Protein AF-R7UMI6-F1 (afdb_monomer)

Solvent-accessible surface area (backbone atoms only — not comparable to full-atom values): 16517 Å² total; per-residue (Å²): 144,83,88,78,94,78,80,84,82,67,76,79,63,53,74,68,56,55,48,49,50,45,50,51,36,55,52,50,39,54,48,50,54,48,50,51,54,34,34,59,70,59,70,46,61,88,81,38,91,45,57,54,58,55,36,57,55,66,69,46,49,87,90,44,83,65,68,59,66,65,61,56,52,50,51,46,56,61,48,43,49,66,34,51,52,50,55,56,50,22,70,76,36,72,38,96,90,38,36,27,46,70,69,50,41,48,69,34,66,65,41,43,51,39,48,42,53,25,55,51,30,52,54,52,25,54,55,23,44,50,69,66,37,44,70,62,20,24,53,36,25,44,51,22,15,53,37,26,46,47,36,33,52,51,33,46,50,33,40,66,69,47,39,62,61,35,48,74,73,67,40,54,67,56,58,48,47,42,42,63,34,40,39,17,33,42,32,33,43,17,45,51,34,39,52,51,19,40,49,42,46,26,48,44,35,26,77,75,65,69,37,55,65,70,58,21,46,42,51,39,52,51,48,50,47,52,50,52,53,50,51,48,45,44,39,63,73,75,29,52,87,68,43,58,63,62,30,35,47,31,48,48,53,22,52,50,30,47,49,43,48,63,70,44,66,89,59,83,53,71,62,52,50,53,35,52,48,46,23,53,52,23,43,52,53,21,60,74,46,34,94,59,82,79,81,63,72,70,74,69,68,57,6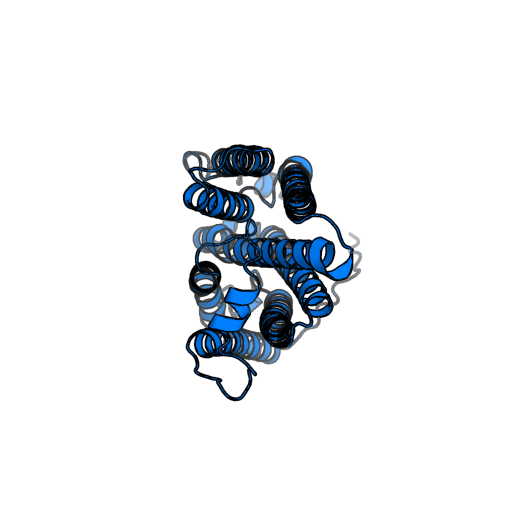0,64,65,55,66,74,77,111

Radius of gyration: 21.34 Å; Cα contacts (8 Å, |Δi|>4): 334; chains: 1; bounding box: 67×41×55 Å

Organism: Capitella teleta (NCBI:txid283909)

Sequence (310 aa):
MLVSSHVWTCVTMTTPKTYAVLLAGTSALLLADVVIICAFFNGFSDLFTNKASDALLWTAVAGTISVDALSNWLLVYLFQIPWLIYGFSGLFRRYKGQAFCISAPVISAEICLLFSISSFLNFVWMVCVDRHEIIAGTIVMFVSSFLLFTCVGLSLNSLNVFGPDLLFDGHMKDIRIVRMFVQNFIGLFATWANIVALVDFSMILHYNLGVSEPTATLTVQVALLLEMLAIFGVDVFLLKHHSRFFFAVYARIALDALSCLIKESNSFGEITGIRTTIFIIANGMFVTKGPGPWIGFVQYELPLAVYRTL

Mean predicted aligned error: 10.14 Å

Structure (mmCIF, N/CA/C/O backbone):
data_AF-R7UMI6-F1
#
_entry.id   AF-R7UMI6-F1
#
loop_
_atom_site.group_PDB
_atom_site.id
_atom_site.type_symbol
_atom_site.label_atom_id
_atom_site.label_alt_id
_atom_site.label_comp_id
_atom_site.label_asym_id
_atom_site.label_entity_id
_atom_site.label_seq_id
_atom_site.pdbx_PDB_ins_code
_atom_site.Cartn_x
_atom_site.Cartn_y
_atom_site.Cartn_z
_atom_site.occupancy
_atom_site.B_iso_or_equiv
_atom_site.auth_seq_id
_atom_site.auth_comp_id
_atom_site.auth_asym_id
_atom_site.auth_atom_id
_atom_site.pdbx_PDB_model_num
ATOM 1 N N . MET A 1 1 ? -43.092 -6.540 14.514 1.00 35.16 1 MET A N 1
ATOM 2 C CA . MET A 1 1 ? -42.920 -7.935 14.976 1.00 35.16 1 MET A CA 1
ATOM 3 C C . MET A 1 1 ? -42.535 -8.796 13.789 1.00 35.16 1 MET A C 1
ATOM 5 O O . MET A 1 1 ? -43.388 -9.028 12.949 1.00 35.16 1 MET A O 1
ATOM 9 N N . LEU A 1 2 ? -41.257 -9.175 13.723 1.00 28.08 2 LEU A N 1
ATOM 10 C CA . LEU A 1 2 ? -40.674 -10.416 13.184 1.00 28.08 2 LEU A CA 1
ATOM 11 C C . LEU A 1 2 ? -39.235 -10.113 12.763 1.00 28.08 2 LEU A C 1
ATOM 13 O O . LEU A 1 2 ? -38.942 -9.631 11.675 1.00 28.08 2 LEU A O 1
ATOM 17 N N . VAL A 1 3 ? -38.364 -10.338 13.742 1.00 37.84 3 VAL A N 1
ATOM 18 C CA . VAL A 1 3 ? -36.915 -10.435 13.619 1.00 37.84 3 VAL A CA 1
ATOM 19 C C . VAL A 1 3 ? -36.603 -11.693 12.805 1.00 37.84 3 VAL A C 1
ATOM 21 O O . VAL A 1 3 ? -37.125 -12.759 13.113 1.00 37.84 3 VAL A O 1
ATOM 24 N N . SER A 1 4 ? -35.744 -11.564 11.798 1.00 31.17 4 SER A N 1
ATOM 25 C CA . SER A 1 4 ? -35.099 -12.673 11.082 1.00 31.17 4 SER A CA 1
ATOM 26 C C . SER A 1 4 ? -33.639 -12.246 10.872 1.00 31.17 4 SER A C 1
ATOM 28 O O . SER A 1 4 ? -33.367 -11.456 9.978 1.00 31.17 4 SER A O 1
ATOM 30 N N . SER A 1 5 ? -32.689 -12.462 11.788 1.00 33.41 5 SER A N 1
ATOM 31 C CA . SER A 1 5 ? -32.157 -13.727 12.334 1.00 33.41 5 SER A CA 1
ATOM 32 C C . SER A 1 5 ? -31.384 -14.602 11.337 1.00 33.41 5 SER A C 1
ATOM 34 O O . SER A 1 5 ? -31.512 -15.813 11.376 1.00 33.41 5 SER A O 1
ATOM 36 N N . HIS A 1 6 ? -30.542 -14.005 10.491 1.00 30.09 6 HIS A N 1
ATOM 37 C CA . HIS A 1 6 ? -29.455 -14.666 9.747 1.00 30.09 6 HIS A CA 1
ATOM 38 C C . HIS A 1 6 ? -28.440 -13.553 9.406 1.00 30.09 6 HIS A C 1
ATOM 40 O O . HIS A 1 6 ? -28.839 -12.558 8.825 1.00 30.09 6 HIS A O 1
ATOM 46 N N . VAL A 1 7 ? -27.155 -13.519 9.756 1.00 36.53 7 VAL A N 1
ATOM 47 C CA . VAL A 1 7 ? -26.179 -14.503 10.217 1.00 36.53 7 VAL A CA 1
ATOM 48 C C . VAL A 1 7 ? -25.187 -13.723 11.092 1.00 36.53 7 VAL A C 1
ATOM 50 O O . VAL A 1 7 ? -24.220 -13.148 10.608 1.00 36.53 7 VAL A O 1
ATOM 53 N N . TRP A 1 8 ? -25.444 -13.668 12.397 1.00 35.41 8 TRP A N 1
ATOM 54 C CA . TRP A 1 8 ? -24.391 -13.402 13.373 1.00 35.41 8 TRP A CA 1
ATOM 55 C C . TRP A 1 8 ? -23.757 -14.747 13.708 1.00 35.41 8 TRP A C 1
ATOM 57 O O . TRP A 1 8 ? -24.017 -15.320 14.762 1.00 35.41 8 TRP A O 1
ATOM 67 N N . THR A 1 9 ? -22.888 -15.262 12.841 1.00 31.75 9 THR A N 1
ATOM 68 C CA . THR A 1 9 ? -21.808 -16.138 13.318 1.00 31.75 9 THR A CA 1
ATOM 69 C C . THR A 1 9 ? -20.759 -15.245 13.967 1.00 31.75 9 THR A C 1
ATOM 71 O O . THR A 1 9 ? -19.628 -15.123 13.509 1.00 31.75 9 THR A O 1
ATOM 74 N N . CYS A 1 10 ? -21.180 -14.569 15.038 1.00 35.53 10 CYS A N 1
ATOM 75 C CA . CYS A 1 10 ? -20.283 -14.030 16.032 1.00 35.53 10 CYS A CA 1
ATOM 76 C C . CYS A 1 10 ? -19.686 -15.262 16.699 1.00 35.53 10 CYS A C 1
ATOM 78 O O . CYS A 1 10 ? -20.309 -15.886 17.558 1.00 35.53 10 CYS A O 1
ATOM 80 N N . VAL A 1 11 ? -18.512 -15.678 16.226 1.00 35.69 11 VAL A N 1
ATOM 81 C CA . VAL A 1 11 ? -17.643 -16.531 17.019 1.00 35.69 11 VAL A CA 1
ATOM 82 C C . VAL A 1 11 ? -17.450 -15.761 18.317 1.00 35.69 11 VAL A C 1
ATOM 84 O O . VAL A 1 11 ? -16.713 -14.780 18.363 1.00 35.69 11 VAL A O 1
ATOM 87 N N . THR A 1 12 ? -18.156 -16.169 19.369 1.00 38.06 12 THR A N 1
ATOM 88 C CA . THR A 1 12 ? -17.929 -15.706 20.733 1.00 38.06 12 THR A CA 1
ATOM 89 C C . THR A 1 12 ? -16.585 -16.270 21.180 1.00 38.06 12 THR A C 1
ATOM 91 O O . THR A 1 12 ? -16.502 -17.193 21.991 1.00 38.06 12 THR A O 1
ATOM 94 N N . MET A 1 13 ? -15.504 -15.767 20.586 1.00 41.41 13 MET A N 1
ATOM 95 C CA . MET A 1 13 ? -14.178 -15.889 21.151 1.00 41.41 13 MET A CA 1
ATOM 96 C C . MET A 1 13 ? -14.252 -15.184 22.498 1.00 41.41 13 MET A C 1
ATOM 98 O O . MET A 1 13 ? -14.567 -13.999 22.590 1.00 41.41 13 MET A O 1
ATOM 102 N N . THR A 1 14 ? -14.039 -15.951 23.561 1.00 50.97 14 THR A N 1
ATOM 103 C CA . THR A 1 14 ? -13.970 -15.416 24.913 1.00 50.97 14 THR A CA 1
ATOM 104 C C . THR A 1 14 ? -12.948 -14.278 24.940 1.00 50.97 14 THR A C 1
ATOM 106 O O . THR A 1 14 ? -11.878 -14.394 24.343 1.00 50.97 14 THR A O 1
ATOM 109 N N . THR A 1 15 ? -13.270 -13.185 25.637 1.00 63.59 15 THR A N 1
ATOM 110 C CA . THR A 1 15 ? -12.414 -12.003 25.869 1.00 63.59 15 THR A CA 1
ATOM 111 C C . THR A 1 15 ? -10.904 -12.300 25.959 1.00 63.59 15 THR A C 1
ATOM 113 O O . THR A 1 15 ? -10.145 -11.600 25.289 1.00 63.59 15 THR A O 1
ATOM 116 N N . PRO A 1 16 ? -10.422 -13.333 26.686 1.00 63.62 16 PRO A N 1
ATOM 117 C CA . PRO A 1 16 ? -8.995 -13.668 26.730 1.00 63.62 16 PRO A CA 1
ATOM 118 C C . PRO A 1 16 ? -8.392 -14.175 25.408 1.00 63.62 16 PRO A C 1
ATOM 120 O O . PRO A 1 16 ? -7.227 -13.890 25.145 1.00 63.62 16 PRO A O 1
ATOM 123 N N . LYS A 1 17 ? -9.139 -14.893 24.556 1.00 67.50 17 LYS A N 1
ATOM 124 C CA . LYS A 1 17 ? -8.629 -15.404 23.268 1.00 67.50 17 LYS A CA 1
ATOM 125 C C . LYS A 1 17 ? -8.383 -14.270 22.279 1.00 67.50 17 LYS A C 1
ATOM 127 O O . LYS A 1 17 ? -7.313 -14.208 21.687 1.00 67.50 17 LYS A O 1
ATOM 132 N N . THR A 1 18 ? -9.330 -13.343 22.156 1.00 66.00 18 THR A N 1
ATOM 133 C CA . THR A 1 18 ? -9.179 -12.154 21.303 1.00 66.00 18 THR A CA 1
ATOM 134 C C . THR A 1 18 ? -8.032 -11.271 21.791 1.00 66.00 18 THR A C 1
ATOM 136 O O . THR A 1 18 ? -7.234 -10.801 20.986 1.00 66.00 18 THR A O 1
ATOM 139 N N . TYR A 1 19 ? -7.883 -11.119 23.112 1.00 67.12 19 TYR A N 1
ATOM 140 C CA . TYR A 1 19 ? -6.733 -10.436 23.709 1.00 67.12 19 TYR A CA 1
ATOM 141 C C . TYR A 1 19 ? -5.405 -11.102 23.365 1.00 67.12 19 TYR A C 1
ATOM 143 O O . TYR A 1 19 ? -4.471 -10.416 22.967 1.00 67.12 19 TYR A O 1
ATOM 151 N N . ALA A 1 20 ? -5.319 -12.425 23.513 1.00 68.25 20 ALA A N 1
ATOM 152 C CA . ALA A 1 20 ? -4.104 -13.172 23.220 1.00 68.25 20 ALA A CA 1
ATOM 153 C C . ALA A 1 20 ? -3.730 -13.073 21.736 1.00 68.25 20 ALA A C 1
ATOM 155 O O . ALA A 1 20 ? -2.563 -12.878 21.425 1.00 68.25 20 ALA A O 1
ATOM 156 N N . VAL A 1 21 ? -4.712 -13.136 20.832 1.00 70.81 21 VAL A N 1
ATOM 157 C CA . VAL A 1 21 ? -4.493 -12.987 19.385 1.00 70.81 21 VAL A CA 1
ATOM 158 C C . VAL A 1 21 ? -4.044 -11.571 19.030 1.00 70.81 21 VAL A C 1
ATOM 160 O O . VAL A 1 21 ? -3.087 -11.418 18.281 1.00 70.81 21 VAL A O 1
ATOM 163 N N . LEU A 1 22 ? -4.678 -10.533 19.581 1.00 70.06 22 LEU A N 1
ATOM 164 C CA . LEU A 1 22 ? -4.290 -9.144 19.316 1.00 70.06 22 LEU A CA 1
ATOM 165 C C . LEU A 1 22 ? -2.921 -8.808 19.912 1.00 70.06 22 LEU A C 1
ATOM 167 O O . LEU A 1 22 ? -2.122 -8.135 19.266 1.00 70.06 22 LEU A O 1
ATOM 171 N N . LEU A 1 23 ? -2.621 -9.294 21.118 1.00 71.38 23 LEU A N 1
ATOM 172 C CA . LEU A 1 23 ? -1.315 -9.116 21.746 1.00 71.38 23 LEU A CA 1
ATOM 173 C C . LEU A 1 23 ? -0.230 -9.865 20.966 1.00 71.38 23 LEU A C 1
ATOM 175 O O . LEU A 1 23 ? 0.766 -9.262 20.587 1.00 71.38 23 LEU A O 1
ATOM 179 N N . ALA A 1 24 ? -0.442 -11.148 20.664 1.00 70.75 24 ALA A N 1
ATOM 180 C CA . ALA A 1 24 ? 0.509 -11.938 19.888 1.00 70.75 24 ALA A CA 1
ATOM 181 C C . ALA A 1 24 ? 0.699 -11.364 18.479 1.00 70.75 24 ALA A C 1
ATOM 183 O O . ALA A 1 24 ? 1.829 -11.256 18.023 1.00 70.75 24 ALA A O 1
ATOM 184 N N . GLY A 1 25 ? -0.383 -10.935 17.823 1.00 70.12 25 GLY A N 1
ATOM 185 C CA . GLY A 1 25 ? -0.344 -10.294 16.512 1.00 70.12 25 GLY A CA 1
ATOM 186 C C . GLY A 1 25 ? 0.432 -8.981 16.547 1.00 70.12 25 GLY A C 1
ATOM 187 O O . GLY A 1 25 ? 1.401 -8.831 15.818 1.00 70.12 25 GLY A O 1
ATOM 188 N N . THR A 1 26 ? 0.089 -8.050 17.440 1.00 66.75 26 THR A N 1
ATOM 189 C CA . THR A 1 26 ? 0.812 -6.765 17.562 1.00 66.75 26 THR A CA 1
ATOM 190 C C . THR A 1 26 ? 2.281 -6.941 17.960 1.00 66.75 26 THR A C 1
ATOM 192 O O . THR A 1 26 ? 3.138 -6.245 17.421 1.00 66.75 26 THR A O 1
ATOM 195 N N . SER A 1 27 ? 2.608 -7.892 18.841 1.00 67.69 27 SER A N 1
ATOM 196 C CA . SER A 1 27 ? 3.999 -8.212 19.188 1.00 67.69 27 SER A CA 1
ATOM 197 C C . SER A 1 27 ? 4.760 -8.873 18.035 1.00 67.69 27 SER A C 1
ATOM 199 O O . SER A 1 27 ? 5.907 -8.513 17.792 1.00 67.69 27 SER A O 1
ATOM 201 N N . ALA A 1 28 ? 4.135 -9.791 17.293 1.00 68.44 28 ALA A N 1
ATOM 202 C CA . ALA A 1 28 ? 4.734 -10.407 16.110 1.00 68.44 28 ALA A CA 1
ATOM 203 C C . ALA A 1 28 ? 4.966 -9.384 14.991 1.00 68.44 28 ALA A C 1
ATOM 205 O O . ALA A 1 28 ? 5.961 -9.480 14.284 1.00 68.44 28 ALA A O 1
ATOM 206 N N . LEU A 1 29 ? 4.092 -8.383 14.867 1.00 68.69 29 LEU A N 1
ATOM 207 C CA . LEU A 1 29 ? 4.246 -7.277 13.924 1.00 68.69 29 LEU A CA 1
ATOM 208 C C . LEU A 1 29 ? 5.438 -6.393 14.251 1.00 68.69 29 LEU A C 1
ATOM 210 O O . LEU A 1 29 ? 6.282 -6.174 13.389 1.00 68.69 29 LEU A O 1
ATOM 214 N N . LEU A 1 30 ? 5.551 -5.961 15.507 1.00 69.12 30 LEU A N 1
ATOM 215 C CA . LEU A 1 30 ? 6.717 -5.205 15.956 1.00 69.12 30 LEU A CA 1
ATOM 216 C C . LEU A 1 30 ? 8.003 -6.013 15.766 1.00 69.12 30 LEU A C 1
ATOM 218 O O . LEU A 1 30 ? 9.014 -5.459 15.354 1.00 69.12 30 LEU A O 1
ATOM 222 N N . LEU A 1 31 ? 7.966 -7.322 16.025 1.00 69.50 31 LEU A N 1
ATOM 223 C CA . LEU A 1 31 ? 9.122 -8.187 15.828 1.00 69.50 31 LEU A CA 1
ATOM 224 C C . LEU A 1 31 ? 9.466 -8.364 14.344 1.00 69.50 31 LEU A C 1
ATOM 226 O O . LEU A 1 31 ? 10.641 -8.332 14.006 1.00 69.50 31 LEU A O 1
ATO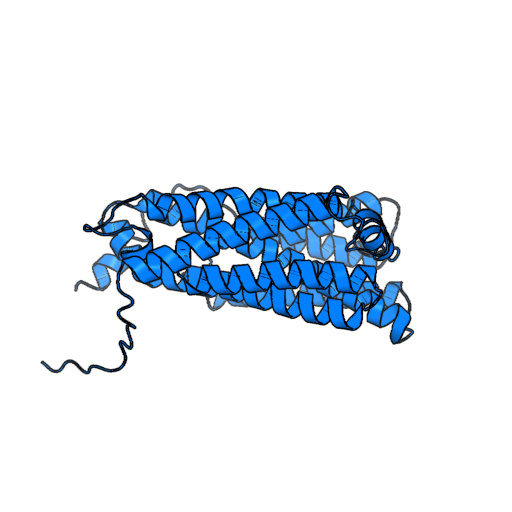M 230 N N . ALA A 1 32 ? 8.475 -8.508 13.461 1.00 68.19 32 ALA A N 1
ATOM 231 C CA . ALA A 1 32 ? 8.691 -8.590 12.018 1.00 68.19 32 ALA A CA 1
ATOM 232 C C . ALA A 1 32 ? 9.304 -7.292 11.479 1.00 68.19 32 ALA A C 1
ATOM 234 O O . ALA A 1 32 ? 10.315 -7.344 10.783 1.00 68.19 32 ALA A O 1
ATOM 235 N N . ASP A 1 33 ? 8.764 -6.137 11.869 1.00 70.94 33 ASP A N 1
ATOM 236 C CA . ASP A 1 33 ? 9.299 -4.835 11.468 1.00 70.94 33 ASP A CA 1
ATOM 237 C C . ASP A 1 33 ? 10.721 -4.628 12.019 1.00 70.94 33 ASP A C 1
ATOM 239 O O . ASP A 1 33 ? 11.601 -4.177 11.291 1.00 70.94 33 ASP A O 1
ATOM 243 N N . VAL A 1 34 ? 10.995 -5.030 13.268 1.00 71.38 34 VAL A N 1
ATOM 244 C CA . VAL A 1 34 ? 12.348 -4.994 13.851 1.00 71.38 34 VAL A CA 1
ATOM 245 C C . VAL A 1 34 ? 13.298 -5.936 13.120 1.00 71.38 34 VAL A C 1
ATOM 247 O O . VAL A 1 34 ? 14.412 -5.532 12.814 1.00 71.38 34 VAL A O 1
ATOM 250 N N . VAL A 1 35 ? 12.884 -7.166 12.807 1.00 68.31 35 VAL A N 1
ATOM 251 C CA . VAL A 1 35 ? 13.711 -8.129 12.066 1.00 68.31 35 VAL A CA 1
ATOM 252 C C . VAL A 1 35 ? 14.047 -7.587 10.685 1.00 68.31 35 VAL A C 1
ATOM 254 O O . VAL A 1 35 ? 15.199 -7.666 10.270 1.00 68.31 35 VAL A O 1
ATOM 257 N N . ILE A 1 36 ? 13.074 -6.985 10.003 1.00 68.44 36 ILE A N 1
ATOM 258 C CA . ILE A 1 36 ? 13.281 -6.368 8.698 1.00 68.44 36 ILE A CA 1
ATOM 259 C C . ILE A 1 36 ? 14.245 -5.179 8.814 1.00 68.44 36 ILE A C 1
ATOM 261 O O . ILE A 1 36 ? 15.233 -5.130 8.087 1.00 68.44 36 ILE A O 1
ATOM 265 N N . ILE A 1 37 ? 14.039 -4.265 9.768 1.00 70.25 37 ILE A N 1
ATOM 266 C CA . ILE A 1 37 ? 14.960 -3.144 10.024 1.00 70.25 37 ILE A CA 1
ATOM 267 C C . ILE A 1 37 ? 16.369 -3.664 10.340 1.00 70.25 37 ILE A C 1
ATOM 269 O O . ILE A 1 37 ? 17.353 -3.183 9.786 1.00 70.25 37 ILE A O 1
ATOM 273 N N . CYS A 1 38 ? 16.494 -4.679 11.191 1.00 67.88 38 CYS A N 1
ATOM 274 C CA . CYS A 1 38 ? 17.773 -5.302 11.502 1.00 67.88 38 CYS A CA 1
ATOM 275 C C . CYS A 1 38 ? 18.407 -5.948 10.264 1.00 67.88 38 CYS A C 1
ATOM 277 O O . CYS A 1 38 ? 19.612 -5.802 10.078 1.00 67.88 38 CYS A O 1
ATOM 279 N N . ALA A 1 39 ? 17.632 -6.599 9.391 1.00 64.62 39 ALA A N 1
ATOM 280 C CA . ALA A 1 39 ? 18.122 -7.142 8.125 1.00 64.62 39 ALA A CA 1
ATOM 281 C C . ALA A 1 39 ? 18.703 -6.036 7.229 1.00 64.62 39 ALA A C 1
ATOM 283 O O . ALA A 1 39 ? 19.807 -6.197 6.710 1.00 64.62 39 ALA A O 1
ATOM 284 N N . PHE A 1 40 ? 18.038 -4.879 7.144 1.00 64.81 40 PHE A N 1
ATOM 285 C CA . PHE A 1 40 ? 18.553 -3.703 6.432 1.00 64.81 40 PHE A CA 1
ATOM 286 C C . PHE A 1 40 ? 19.896 -3.195 6.977 1.00 64.81 40 PHE A C 1
ATOM 288 O O . PHE A 1 40 ? 20.727 -2.720 6.205 1.00 64.81 40 PHE A O 1
ATOM 295 N N . PHE A 1 41 ? 20.133 -3.306 8.288 1.00 66.44 41 PHE A N 1
ATOM 296 C CA . PHE A 1 41 ? 21.364 -2.855 8.951 1.00 66.44 41 PHE A CA 1
ATOM 297 C C . PHE A 1 41 ? 22.387 -3.980 9.201 1.00 66.44 41 PHE A C 1
ATOM 299 O O . PHE A 1 41 ? 23.206 -3.876 10.113 1.00 66.44 41 PHE A O 1
ATOM 306 N N . ASN A 1 42 ? 22.385 -5.040 8.382 1.00 63.97 42 ASN A N 1
ATOM 307 C CA . ASN A 1 42 ? 23.309 -6.186 8.469 1.00 63.97 42 ASN A CA 1
ATOM 308 C C . ASN A 1 42 ? 23.211 -7.020 9.763 1.00 63.97 42 ASN A C 1
ATOM 310 O O . ASN A 1 42 ? 24.130 -7.766 10.088 1.00 63.97 42 ASN A O 1
ATOM 314 N N . GLY A 1 43 ? 22.099 -6.946 10.494 1.00 56.78 43 GLY A N 1
ATOM 315 C CA . GLY A 1 43 ? 21.860 -7.754 11.695 1.00 56.78 43 GLY A CA 1
ATOM 316 C C . GLY A 1 43 ? 21.659 -9.252 11.424 1.00 56.78 43 GLY A C 1
ATOM 317 O O . GLY A 1 43 ? 21.739 -10.042 12.358 1.00 56.78 43 GLY A O 1
ATOM 318 N N . PHE A 1 44 ? 21.427 -9.648 10.164 1.00 59.66 44 PHE A N 1
ATOM 319 C CA . PHE A 1 44 ? 21.189 -11.036 9.735 1.00 59.66 44 PHE A CA 1
ATOM 320 C C . PHE A 1 44 ? 22.041 -11.426 8.515 1.00 59.66 44 PHE A C 1
ATOM 322 O O . PHE A 1 44 ? 21.519 -11.942 7.529 1.00 59.66 44 PHE A O 1
ATOM 329 N N . SER A 1 45 ? 23.351 -11.172 8.564 1.00 59.78 45 SER A N 1
ATOM 330 C CA . SER A 1 45 ? 24.280 -11.469 7.458 1.00 59.78 45 SER A CA 1
ATOM 331 C C . SER A 1 45 ? 24.272 -12.926 6.992 1.00 59.78 45 SER A C 1
ATOM 333 O O . SER A 1 45 ? 24.580 -13.180 5.839 1.00 59.78 45 SER A O 1
ATOM 335 N N . ASP A 1 46 ? 23.911 -13.870 7.862 1.00 65.75 46 ASP A N 1
ATOM 336 C CA . ASP A 1 46 ? 23.935 -15.306 7.546 1.00 65.75 46 ASP A CA 1
ATOM 337 C C . ASP A 1 46 ? 22.678 -15.778 6.793 1.00 65.75 46 ASP A C 1
ATOM 339 O O . ASP A 1 46 ? 22.641 -16.887 6.261 1.00 65.75 46 ASP A O 1
ATOM 343 N N . LEU A 1 47 ? 21.622 -14.958 6.777 1.00 64.88 47 LEU A N 1
ATOM 344 C CA . LEU A 1 47 ? 20.333 -15.289 6.165 1.00 64.88 47 LEU A CA 1
ATOM 345 C C . LEU A 1 47 ? 20.256 -14.860 4.694 1.00 64.88 47 LEU A C 1
ATOM 347 O O . LEU A 1 47 ? 19.496 -15.445 3.919 1.00 64.88 47 LEU A O 1
ATOM 351 N N . PHE A 1 48 ? 21.042 -13.847 4.332 1.00 64.50 48 PHE A N 1
ATOM 352 C CA . PHE A 1 48 ? 21.144 -13.296 2.989 1.00 64.50 48 PHE A CA 1
ATOM 353 C C . PHE A 1 48 ? 22.491 -13.682 2.384 1.00 64.50 48 PHE A C 1
ATOM 355 O O . PHE A 1 48 ? 23.513 -13.706 3.065 1.00 64.50 48 PHE A O 1
ATOM 362 N N . THR A 1 49 ? 22.490 -14.024 1.100 1.00 63.03 49 THR A N 1
ATOM 363 C CA . THR A 1 49 ? 23.716 -14.365 0.369 1.00 63.03 49 THR A CA 1
ATOM 364 C C . THR A 1 49 ? 24.548 -13.126 0.059 1.00 63.03 49 THR A C 1
ATOM 366 O O . THR A 1 49 ? 25.778 -13.192 0.065 1.00 63.03 49 THR A O 1
ATOM 369 N N . ASN A 1 50 ? 23.884 -11.985 -0.132 1.00 63.00 50 ASN A N 1
ATOM 370 C CA . ASN A 1 50 ? 24.488 -10.666 -0.237 1.00 63.00 50 ASN A CA 1
ATOM 371 C C . ASN A 1 50 ? 24.094 -9.817 0.980 1.00 63.00 50 ASN A C 1
ATOM 373 O O . ASN A 1 50 ? 23.179 -10.156 1.729 1.00 63.00 50 ASN A O 1
ATOM 377 N N . LYS A 1 51 ? 24.744 -8.666 1.202 1.00 62.28 51 LYS A N 1
ATOM 378 C CA . LYS A 1 51 ? 24.174 -7.700 2.156 1.00 62.28 51 LYS A CA 1
ATOM 379 C C . LYS A 1 51 ? 22.782 -7.323 1.652 1.00 62.28 51 LYS A C 1
ATOM 381 O O . LYS A 1 51 ? 22.640 -6.978 0.482 1.00 62.28 51 LYS A O 1
ATOM 386 N N . ALA A 1 52 ? 21.770 -7.339 2.518 1.00 58.25 52 ALA A N 1
ATOM 387 C CA . ALA A 1 52 ? 20.400 -6.997 2.123 1.00 58.25 52 ALA A CA 1
ATOM 388 C C . ALA A 1 52 ? 20.313 -5.592 1.486 1.00 58.25 52 ALA A C 1
ATOM 390 O O . ALA A 1 52 ? 19.528 -5.368 0.566 1.00 58.25 52 ALA A O 1
ATOM 391 N N . SER A 1 53 ? 21.176 -4.663 1.919 1.00 57.97 53 SER A N 1
ATOM 392 C CA . SER A 1 53 ? 21.352 -3.354 1.279 1.00 57.97 53 SER A CA 1
ATOM 393 C C . SER A 1 53 ? 21.799 -3.451 -0.181 1.00 57.97 53 SER A C 1
ATOM 395 O O . SER A 1 53 ? 21.332 -2.682 -1.013 1.00 57.97 53 SER A O 1
ATOM 397 N N . ASP A 1 54 ? 22.680 -4.395 -0.494 1.00 60.94 54 ASP A N 1
ATOM 398 C CA . ASP A 1 54 ? 23.312 -4.555 -1.803 1.00 60.94 54 ASP A CA 1
ATOM 399 C C . ASP A 1 54 ? 22.379 -5.298 -2.773 1.00 60.94 54 ASP A C 1
ATOM 401 O O . ASP A 1 54 ? 22.291 -4.930 -3.943 1.00 60.94 54 ASP A O 1
ATOM 405 N N . ALA A 1 55 ? 21.597 -6.265 -2.275 1.00 57.72 55 ALA A N 1
ATOM 406 C CA . ALA A 1 55 ? 20.539 -6.931 -3.041 1.00 57.72 55 ALA A CA 1
ATOM 407 C C . ALA A 1 55 ? 19.474 -5.936 -3.545 1.00 57.72 55 ALA A C 1
ATOM 409 O O . ALA A 1 55 ? 19.056 -5.990 -4.700 1.00 57.72 55 ALA A O 1
ATOM 410 N N . LEU A 1 56 ? 19.097 -4.964 -2.708 1.00 54.75 56 LEU A N 1
ATOM 411 C CA . LEU A 1 56 ? 18.153 -3.897 -3.066 1.00 54.75 56 LEU A CA 1
ATOM 412 C C . LEU A 1 56 ? 18.738 -2.843 -4.014 1.00 54.75 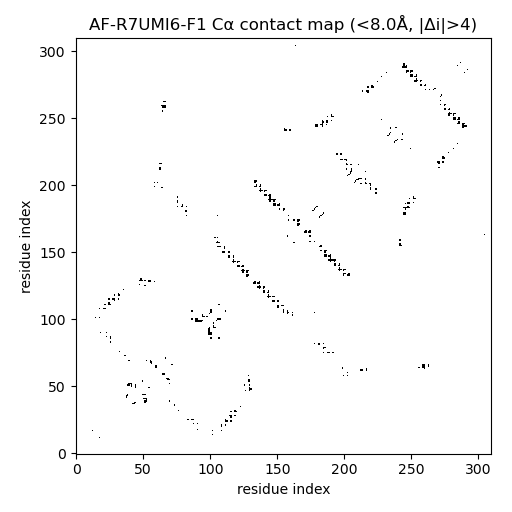56 LEU A C 1
ATOM 414 O O . LEU A 1 56 ? 17.995 -2.157 -4.719 1.00 54.75 56 LEU A O 1
ATOM 418 N N . LEU A 1 57 ? 20.062 -2.690 -4.029 1.00 53.16 57 LEU A N 1
ATOM 419 C CA . LEU A 1 57 ? 20.751 -1.828 -4.988 1.00 53.16 57 LEU A CA 1
ATOM 420 C C . LEU A 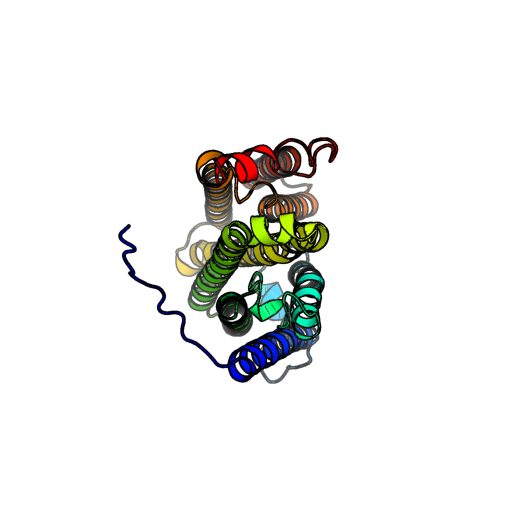1 57 ? 20.813 -2.474 -6.378 1.00 53.16 57 LEU A C 1
ATOM 422 O O . LEU A 1 57 ? 20.833 -1.753 -7.371 1.00 53.16 57 LEU A O 1
ATOM 426 N N . TRP A 1 58 ? 20.794 -3.808 -6.469 1.00 47.31 58 TRP A N 1
ATOM 427 C CA . TRP A 1 58 ? 20.818 -4.530 -7.746 1.00 47.31 58 TRP A CA 1
ATOM 428 C C . TRP A 1 58 ? 19.495 -4.427 -8.521 1.00 47.31 58 TRP A C 1
ATOM 430 O O . TRP A 1 58 ? 19.498 -4.335 -9.746 1.00 47.31 58 TRP A O 1
ATOM 440 N N . THR A 1 59 ? 18.368 -4.323 -7.815 1.00 48.47 59 THR A N 1
ATOM 441 C CA . THR A 1 59 ? 17.050 -3.986 -8.383 1.00 48.47 59 THR A CA 1
ATOM 442 C C . THR A 1 59 ? 16.943 -2.530 -8.863 1.00 48.47 59 THR A C 1
ATOM 444 O O . THR A 1 59 ? 15.896 -2.095 -9.328 1.00 48.47 59 THR A O 1
ATOM 447 N N . ALA A 1 60 ? 18.006 -1.730 -8.803 1.00 48.66 60 ALA A N 1
ATOM 448 C CA . ALA A 1 60 ? 18.028 -0.441 -9.483 1.00 48.66 60 ALA A CA 1
ATOM 449 C C . ALA A 1 60 ? 18.350 -0.647 -10.974 1.00 48.66 60 ALA A C 1
ATOM 451 O O . ALA A 1 60 ? 19.447 -0.330 -11.432 1.00 48.66 60 ALA A O 1
ATOM 452 N N . VAL A 1 61 ? 17.393 -1.164 -11.756 1.00 45.12 61 VAL A N 1
ATOM 453 C CA . VAL A 1 61 ? 17.431 -0.952 -13.212 1.00 45.12 61 VAL A CA 1
ATOM 454 C C . VAL A 1 61 ? 17.472 0.559 -13.441 1.00 45.12 61 VAL A C 1
ATOM 456 O O . VAL A 1 61 ? 16.736 1.315 -12.792 1.00 45.12 61 VAL A O 1
ATOM 459 N N . ALA A 1 62 ? 18.393 1.013 -14.296 1.00 39.12 62 ALA A N 1
ATOM 460 C CA . ALA A 1 62 ? 18.484 2.417 -14.668 1.00 39.12 62 ALA A CA 1
ATOM 461 C C . ALA A 1 62 ? 17.088 2.892 -15.115 1.00 39.12 62 ALA A C 1
ATOM 463 O O . ALA A 1 62 ? 16.357 2.183 -15.792 1.00 39.12 62 ALA A O 1
ATOM 464 N N . GLY A 1 63 ? 16.628 4.034 -14.609 1.00 45.03 63 GLY A N 1
ATOM 465 C CA . GLY A 1 63 ? 15.284 4.509 -14.938 1.00 45.03 63 GLY A CA 1
ATOM 466 C C . GLY A 1 63 ? 14.117 3.893 -14.154 1.00 45.03 63 GLY A C 1
ATOM 467 O O . GLY A 1 63 ? 12.993 4.325 -14.381 1.00 45.03 63 GLY A O 1
ATOM 468 N N . THR A 1 64 ? 14.308 3.007 -13.172 1.00 47.66 64 THR A N 1
ATOM 469 C CA . THR A 1 64 ? 13.248 2.630 -12.206 1.00 47.66 64 THR A CA 1
ATOM 470 C C . THR A 1 64 ? 13.687 2.905 -10.773 1.00 47.66 64 THR A C 1
ATOM 472 O O . THR A 1 64 ? 14.716 2.418 -10.327 1.00 47.66 64 THR A O 1
ATOM 475 N N . ILE A 1 65 ? 12.918 3.778 -10.112 1.00 46.62 65 ILE A N 1
ATOM 476 C CA . ILE A 1 65 ? 12.977 4.226 -8.710 1.00 46.62 65 ILE A CA 1
ATOM 477 C C . ILE A 1 65 ? 14.356 4.133 -8.073 1.00 46.62 65 ILE A C 1
ATOM 479 O O . ILE A 1 65 ? 14.763 3.128 -7.500 1.00 46.62 65 ILE A O 1
ATOM 483 N N . SER A 1 66 ? 15.060 5.254 -8.100 1.00 47.72 66 SER A N 1
ATOM 484 C CA . SER A 1 66 ? 16.304 5.376 -7.366 1.00 47.72 66 SER A CA 1
ATOM 485 C C . SER A 1 66 ? 16.341 6.675 -6.584 1.00 47.72 66 SER A C 1
ATOM 487 O O . SER A 1 66 ? 16.782 7.713 -7.049 1.00 47.72 66 SER A O 1
ATOM 489 N N . VAL A 1 67 ? 15.894 6.573 -5.342 1.00 45.34 67 VAL A N 1
ATOM 490 C CA . VAL A 1 67 ? 16.490 7.263 -4.198 1.00 45.34 67 VAL A CA 1
ATOM 491 C C . VAL A 1 67 ? 16.507 6.188 -3.122 1.00 45.34 67 VAL A C 1
ATOM 493 O O . VAL A 1 67 ? 15.430 5.690 -2.804 1.00 45.34 67 VAL A O 1
ATOM 496 N N . ASP A 1 68 ? 17.702 5.755 -2.704 1.00 53.72 68 ASP A N 1
ATOM 497 C CA . ASP A 1 68 ? 18.007 4.658 -1.770 1.00 53.72 68 ASP A CA 1
ATOM 498 C C . ASP A 1 68 ? 16.772 3.856 -1.347 1.00 53.72 68 ASP A C 1
ATOM 500 O O . ASP A 1 68 ? 16.024 4.307 -0.480 1.00 53.72 68 ASP A O 1
ATOM 504 N N . ALA A 1 69 ? 16.527 2.683 -1.946 1.00 56.62 69 ALA A N 1
ATOM 505 C CA . ALA A 1 69 ? 15.398 1.816 -1.577 1.00 56.62 69 ALA A CA 1
ATOM 506 C C . ALA A 1 69 ? 15.241 1.688 -0.043 1.00 56.62 69 ALA A C 1
ATOM 508 O O . ALA A 1 69 ? 14.125 1.701 0.475 1.00 56.62 69 ALA A O 1
ATOM 509 N N . LEU A 1 70 ? 16.366 1.710 0.682 1.00 61.47 70 LEU A N 1
ATOM 510 C CA . LEU A 1 70 ? 16.460 1.825 2.137 1.00 61.47 70 LEU A CA 1
ATOM 511 C C . LEU A 1 70 ? 15.675 3.009 2.741 1.00 61.47 70 LEU A C 1
ATOM 513 O O . LEU A 1 70 ? 14.928 2.820 3.695 1.00 61.47 70 LEU A O 1
ATOM 517 N N . SER A 1 71 ? 15.819 4.222 2.205 1.00 68.94 71 SER A N 1
ATOM 518 C CA . SER A 1 71 ? 15.154 5.441 2.691 1.00 68.94 71 SER A CA 1
ATOM 519 C C . SER A 1 71 ? 13.632 5.358 2.553 1.00 68.94 71 SER A C 1
ATOM 521 O O . SER A 1 71 ? 12.894 5.689 3.483 1.00 68.94 71 SER A O 1
ATOM 523 N N . ASN A 1 72 ? 13.143 4.842 1.423 1.00 76.31 72 ASN A N 1
ATOM 524 C CA . ASN A 1 72 ? 11.709 4.689 1.185 1.00 76.31 72 ASN A CA 1
ATOM 525 C C . ASN A 1 72 ? 11.080 3.607 2.073 1.00 76.31 72 ASN A C 1
ATOM 527 O O . ASN A 1 72 ? 10.010 3.826 2.643 1.00 76.31 72 ASN A O 1
ATOM 531 N N . TRP A 1 73 ? 11.758 2.473 2.246 1.00 77.44 73 TRP A N 1
ATOM 532 C CA . TRP A 1 73 ? 11.328 1.433 3.178 1.00 77.44 73 TRP A CA 1
ATOM 533 C C . TRP A 1 73 ? 11.335 1.924 4.629 1.00 77.44 73 TRP A C 1
ATOM 535 O O . TRP A 1 73 ? 10.340 1.758 5.334 1.00 77.44 73 TRP A O 1
ATOM 545 N N . LEU A 1 74 ? 12.393 2.620 5.056 1.00 76.69 74 LEU A N 1
ATOM 546 C CA . LEU A 1 74 ? 12.476 3.208 6.394 1.00 76.69 74 LEU A CA 1
ATOM 547 C C . LEU A 1 74 ? 11.338 4.200 6.653 1.00 76.69 74 LEU A C 1
ATOM 549 O O . LEU A 1 74 ? 10.739 4.182 7.728 1.00 76.69 74 LEU A O 1
ATOM 553 N N . LEU A 1 75 ? 11.007 5.032 5.662 1.00 81.25 75 LEU A N 1
ATOM 554 C CA . LEU A 1 75 ? 9.883 5.958 5.741 1.00 81.25 75 LEU A CA 1
ATOM 555 C C . LEU A 1 75 ? 8.561 5.211 5.972 1.00 81.25 75 LEU A C 1
ATOM 557 O O . LEU A 1 75 ? 7.782 5.589 6.846 1.00 81.25 75 LEU A O 1
ATOM 561 N N . VAL A 1 76 ? 8.316 4.133 5.223 1.00 84.94 76 VAL A N 1
ATOM 562 C CA . VAL A 1 76 ? 7.101 3.315 5.351 1.00 84.94 76 VAL A CA 1
ATOM 563 C C . VAL A 1 76 ? 7.002 2.690 6.742 1.00 84.94 76 VAL A C 1
ATOM 565 O O . VAL A 1 76 ? 5.938 2.792 7.358 1.00 84.94 76 VAL A O 1
ATOM 568 N N . TYR A 1 77 ? 8.090 2.108 7.260 1.00 82.50 77 TYR A N 1
ATOM 569 C CA . TYR A 1 77 ? 8.119 1.519 8.605 1.00 82.50 77 TYR A CA 1
ATOM 570 C C . TYR A 1 77 ? 7.934 2.567 9.702 1.00 82.50 77 TYR A C 1
ATOM 572 O O . TYR A 1 77 ? 7.178 2.338 10.646 1.00 82.50 77 TYR A O 1
ATOM 580 N N . LEU A 1 78 ? 8.537 3.751 9.556 1.00 84.00 78 LEU A N 1
ATOM 581 C CA . LEU A 1 78 ? 8.347 4.859 10.493 1.00 84.00 78 LEU A CA 1
ATOM 582 C C . LEU A 1 78 ? 6.867 5.255 10.593 1.00 84.00 78 LEU A C 1
ATOM 584 O O . LEU A 1 78 ? 6.354 5.472 11.692 1.00 84.00 78 LEU A O 1
ATOM 588 N N . PHE A 1 79 ? 6.160 5.292 9.461 1.00 86.94 79 PHE A N 1
ATOM 589 C CA . PHE A 1 79 ? 4.724 5.566 9.431 1.00 86.94 79 PHE A CA 1
ATOM 590 C C . PHE A 1 79 ? 3.861 4.421 9.987 1.00 86.94 79 PHE A C 1
ATOM 592 O O . PHE A 1 79 ? 2.706 4.669 10.324 1.00 86.94 79 PHE A O 1
ATOM 599 N N . GLN A 1 80 ? 4.372 3.198 10.167 1.00 86.19 80 GLN A N 1
ATOM 600 C CA . GLN A 1 80 ? 3.591 2.129 10.812 1.00 86.19 80 GLN A CA 1
ATOM 601 C C . GLN A 1 80 ? 3.489 2.307 12.336 1.00 86.19 80 GLN A C 1
ATOM 603 O O . GLN A 1 80 ? 2.481 1.948 12.947 1.00 86.19 80 GLN A O 1
ATOM 608 N N . ILE A 1 81 ? 4.492 2.927 12.963 1.00 83.44 81 ILE A N 1
ATOM 609 C CA . ILE A 1 81 ? 4.586 3.040 14.426 1.00 83.44 81 ILE A CA 1
ATOM 610 C C . ILE A 1 81 ? 3.332 3.671 15.071 1.00 83.44 81 ILE A C 1
ATOM 612 O O . ILE A 1 81 ? 2.809 3.091 16.027 1.00 83.44 81 ILE A O 1
ATOM 616 N N . PRO A 1 82 ? 2.785 4.812 14.596 1.00 88.06 82 PRO A N 1
ATOM 617 C CA . PRO A 1 82 ? 1.685 5.485 15.290 1.00 88.06 82 PRO A CA 1
ATOM 618 C C . PRO A 1 82 ? 0.404 4.650 15.396 1.00 88.06 82 PRO A C 1
ATOM 620 O O . PRO A 1 82 ? -0.262 4.672 16.434 1.00 88.06 82 PRO A O 1
ATOM 623 N N . TRP A 1 83 ? 0.044 3.904 14.349 1.00 86.19 83 TRP A N 1
ATOM 624 C CA . TRP A 1 83 ? -1.187 3.115 14.366 1.00 86.19 83 TRP A CA 1
ATOM 625 C C . TRP A 1 83 ? -1.019 1.806 15.150 1.00 86.19 83 TRP A C 1
ATOM 627 O O . TRP A 1 83 ? -1.970 1.373 15.804 1.00 86.19 83 TRP A O 1
ATOM 637 N N . LEU A 1 84 ? 0.192 1.235 15.178 1.00 84.06 84 LEU A N 1
ATOM 638 C CA . LEU A 1 84 ? 0.539 0.110 16.049 1.00 84.06 84 LEU A CA 1
ATOM 639 C C . LEU A 1 84 ? 0.477 0.510 17.529 1.00 84.06 84 LEU A C 1
ATOM 641 O O . LEU A 1 84 ? -0.132 -0.199 18.330 1.00 84.06 84 LEU A O 1
ATOM 645 N N . ILE A 1 85 ? 1.018 1.683 17.890 1.00 85.06 85 ILE A N 1
ATOM 646 C CA . ILE A 1 85 ? 0.893 2.245 19.247 1.00 85.06 85 ILE A CA 1
ATOM 647 C C . ILE A 1 85 ? -0.582 2.445 19.603 1.00 85.06 85 ILE A C 1
ATOM 649 O O . ILE A 1 85 ? -1.006 2.096 20.707 1.00 85.06 85 ILE A O 1
ATOM 653 N N . TYR A 1 86 ? -1.382 2.978 18.677 1.00 86.62 86 TYR A N 1
ATOM 654 C CA . TYR A 1 86 ? -2.815 3.144 18.897 1.00 86.62 86 TYR A CA 1
ATOM 655 C C . TYR A 1 86 ? -3.514 1.799 19.142 1.00 86.62 86 TYR A C 1
ATOM 657 O O . TYR A 1 86 ? -4.233 1.667 20.136 1.00 86.62 86 TYR A O 1
ATOM 665 N N . GLY A 1 87 ? -3.248 0.787 18.310 1.00 83.44 87 GLY A N 1
ATOM 666 C CA . GLY A 1 87 ? -3.774 -0.569 18.482 1.00 83.44 87 GLY A CA 1
ATOM 667 C C . GLY A 1 87 ? -3.386 -1.184 19.827 1.00 83.44 87 GLY A C 1
ATOM 668 O O . GLY A 1 87 ? -4.252 -1.670 20.555 1.00 83.44 87 GLY A O 1
ATOM 669 N N . PHE A 1 88 ? -2.114 -1.064 20.212 1.00 82.50 88 PHE A N 1
ATOM 670 C CA . PHE A 1 88 ? -1.612 -1.536 21.502 1.00 82.50 88 PHE A CA 1
ATOM 671 C C . PHE A 1 88 ? -2.271 -0.805 22.679 1.00 82.50 88 PHE A C 1
ATOM 673 O O . PHE A 1 88 ? -2.693 -1.435 23.647 1.00 82.50 88 PHE A O 1
ATOM 680 N N . SER A 1 89 ? -2.464 0.515 22.583 1.00 85.44 89 SER A N 1
ATOM 681 C CA . SER A 1 89 ? -3.179 1.289 23.607 1.00 85.44 89 SER A CA 1
ATOM 682 C C . SER A 1 89 ? -4.630 0.822 23.788 1.00 85.44 89 SER A C 1
ATOM 684 O O . SER A 1 89 ? -5.160 0.844 24.902 1.00 85.44 89 SER A O 1
ATOM 686 N N . GLY A 1 90 ? -5.263 0.336 22.714 1.00 80.25 90 GLY A N 1
ATOM 687 C CA . GLY A 1 90 ? -6.617 -0.217 22.722 1.00 80.25 90 GLY A CA 1
ATOM 688 C C . GLY A 1 90 ? -6.776 -1.459 23.606 1.00 80.25 90 GLY A C 1
ATOM 689 O O . GLY A 1 90 ? -7.885 -1.724 24.071 1.00 80.25 90 GLY A O 1
ATOM 690 N N . LEU A 1 91 ? -5.678 -2.167 23.904 1.00 80.31 91 LEU A N 1
ATOM 691 C CA . LEU A 1 91 ? -5.649 -3.297 24.839 1.00 80.31 91 LEU A CA 1
ATOM 692 C C . LEU A 1 91 ? -5.803 -2.854 26.299 1.00 80.31 91 LEU A C 1
ATOM 694 O O . LEU A 1 91 ? -6.283 -3.623 27.127 1.00 80.31 91 LEU A O 1
ATOM 698 N N . PHE A 1 92 ? -5.413 -1.627 26.639 1.00 83.00 92 PHE A N 1
ATOM 699 C CA . PHE A 1 92 ? -5.460 -1.124 28.018 1.00 83.00 92 PHE A CA 1
ATOM 700 C C . PHE A 1 92 ? -6.621 -0.156 28.250 1.00 83.00 92 PHE A C 1
ATOM 702 O O . PHE A 1 92 ? -7.064 0.034 29.384 1.00 83.00 92 PHE A O 1
ATOM 709 N N . ARG A 1 93 ? -7.152 0.441 27.178 1.00 84.88 93 ARG A N 1
ATOM 710 C CA . ARG A 1 93 ? -8.300 1.349 27.235 1.00 84.88 93 ARG A CA 1
ATOM 711 C C . ARG A 1 93 ? -9.607 0.577 27.398 1.00 84.88 93 ARG A C 1
ATOM 713 O O . ARG A 1 93 ? -9.819 -0.449 26.757 1.00 84.88 93 ARG A O 1
ATOM 720 N N . ARG A 1 94 ? -10.505 1.099 28.237 1.00 80.69 94 ARG A N 1
ATOM 721 C CA . ARG A 1 94 ? -11.842 0.534 28.467 1.00 80.69 94 ARG A CA 1
ATOM 722 C C . ARG A 1 94 ? -12.914 1.350 27.748 1.00 80.69 94 ARG A C 1
ATOM 724 O O . ARG A 1 94 ? -12.863 2.575 27.762 1.00 80.69 94 ARG A O 1
ATOM 731 N N . TYR A 1 95 ? -13.893 0.666 27.166 1.00 81.00 95 TYR A N 1
ATOM 732 C CA . TYR A 1 95 ? -15.099 1.244 26.572 1.00 81.00 95 TYR A CA 1
ATOM 733 C C . TYR A 1 95 ? -16.275 0.291 26.808 1.00 81.00 95 TYR A C 1
ATOM 735 O O . TYR A 1 95 ? -16.158 -0.914 26.572 1.00 81.00 95 TYR A O 1
ATOM 743 N N . LYS A 1 96 ? -17.379 0.815 27.358 1.00 82.31 96 LYS A N 1
ATOM 744 C CA . LYS A 1 96 ? -18.565 0.034 27.770 1.00 82.31 96 LYS A CA 1
ATOM 745 C C . LYS A 1 96 ? -18.221 -1.207 28.623 1.00 82.31 96 LYS A C 1
ATOM 747 O O . LYS A 1 96 ? -18.774 -2.284 28.444 1.00 82.31 96 LYS A O 1
ATOM 752 N N . GLY A 1 97 ? -17.269 -1.062 29.551 1.00 75.44 97 GLY A N 1
ATOM 753 C CA . GLY A 1 97 ? -16.879 -2.115 30.504 1.00 75.44 97 GLY A CA 1
ATOM 754 C C . GLY A 1 97 ? -15.935 -3.200 29.963 1.00 75.44 97 GLY A C 1
ATOM 755 O O . GLY A 1 97 ? -15.421 -3.996 30.746 1.00 75.44 97 GLY A O 1
ATOM 756 N N . GLN A 1 98 ? -15.626 -3.214 28.664 1.00 79.44 98 GLN A N 1
ATOM 757 C CA . GLN A 1 98 ? -14.640 -4.122 28.066 1.00 79.44 98 GLN A CA 1
ATOM 758 C C . GLN A 1 98 ? -13.481 -3.339 27.440 1.00 79.44 98 GLN A C 1
ATOM 760 O O . GLN A 1 98 ? -13.424 -2.113 27.522 1.00 79.44 98 GLN A O 1
ATOM 765 N N . ALA A 1 99 ? -12.495 -4.050 26.903 1.00 77.12 99 ALA A N 1
ATOM 766 C CA . ALA A 1 99 ? -11.378 -3.435 26.197 1.00 77.12 99 ALA A CA 1
ATOM 767 C C . ALA A 1 99 ? -11.856 -2.722 24.935 1.00 77.12 99 ALA A C 1
ATOM 769 O O . ALA A 1 99 ? -12.758 -3.213 24.255 1.00 77.12 99 ALA A O 1
ATOM 770 N N . PHE A 1 100 ? -11.225 -1.604 24.590 1.00 80.19 100 PHE A N 1
ATOM 771 C CA . PHE A 1 100 ? -11.599 -0.822 23.414 1.00 80.19 100 PHE A CA 1
ATOM 772 C C . PHE A 1 100 ? -11.521 -1.659 22.131 1.00 80.19 100 PHE A C 1
ATOM 774 O O . PHE A 1 100 ? -12.449 -1.633 21.331 1.00 80.19 100 PHE A O 1
ATOM 781 N N . CYS A 1 101 ? -10.483 -2.487 21.996 1.00 74.44 101 CYS A N 1
ATOM 782 C CA . CYS A 1 101 ? -10.302 -3.396 20.860 1.00 74.44 101 CYS A CA 1
ATOM 783 C C . CYS A 1 101 ? -11.379 -4.490 20.718 1.00 74.44 101 CYS A C 1
ATOM 785 O O . CYS A 1 101 ? -11.453 -5.124 19.671 1.00 74.44 101 CYS A O 1
ATOM 787 N N . ILE A 1 102 ? -12.196 -4.722 21.751 1.00 73.62 102 ILE A N 1
ATOM 788 C CA . ILE A 1 102 ? -13.279 -5.718 21.748 1.00 73.62 102 ILE A CA 1
ATOM 789 C C . ILE A 1 102 ? -14.627 -5.028 21.547 1.00 73.62 102 ILE A C 1
ATOM 791 O O . ILE A 1 102 ? -15.411 -5.444 20.701 1.00 73.62 102 ILE A O 1
ATOM 795 N N . SER A 1 103 ? -14.883 -3.958 22.302 1.00 68.56 103 SER A N 1
ATOM 796 C CA . SER A 1 103 ? -16.147 -3.217 22.245 1.00 68.56 103 SER A CA 1
ATOM 797 C C . SER A 1 103 ? -16.319 -2.404 20.961 1.00 68.56 103 SER A C 1
ATOM 799 O O . SER A 1 103 ? -17.443 -2.160 20.537 1.00 68.56 103 SER A O 1
ATOM 801 N N . ALA A 1 104 ? -15.216 -1.949 20.365 1.00 75.25 104 ALA A N 1
ATOM 802 C CA . ALA A 1 104 ? -15.186 -1.226 19.101 1.00 75.25 104 ALA A CA 1
ATOM 803 C C . ALA A 1 104 ? -13.968 -1.723 18.300 1.00 75.25 104 ALA A C 1
ATOM 805 O O . ALA A 1 104 ? -12.913 -1.081 18.331 1.00 75.25 104 ALA A O 1
ATOM 806 N N . PRO A 1 105 ? -14.070 -2.881 17.614 1.00 77.50 105 PRO A N 1
ATOM 807 C CA . PRO A 1 105 ? -12.958 -3.523 16.911 1.00 77.50 105 PRO A CA 1
ATOM 808 C C . PRO A 1 105 ? -12.622 -2.784 15.605 1.00 77.50 105 PRO A C 1
ATOM 810 O O . PRO A 1 105 ? -12.714 -3.318 14.501 1.00 77.50 105 PRO A O 1
ATOM 813 N N . VAL A 1 106 ? -12.232 -1.514 15.727 1.00 76.75 106 VAL A N 1
ATOM 814 C CA . VAL A 1 106 ? -11.807 -0.676 14.603 1.00 76.75 106 VAL A CA 1
ATOM 815 C C . VAL A 1 106 ? -10.476 -1.169 14.024 1.00 76.75 106 VAL A C 1
ATOM 817 O O . VAL A 1 106 ? -10.242 -1.066 12.821 1.00 76.75 106 VAL A O 1
ATOM 820 N N . ILE A 1 107 ? -9.638 -1.760 14.882 1.00 82.44 107 ILE A N 1
ATOM 821 C CA . ILE A 1 107 ? -8.518 -2.626 14.506 1.00 82.44 107 ILE A CA 1
ATOM 822 C C . ILE A 1 107 ? -8.917 -4.038 14.928 1.00 82.44 107 ILE A C 1
ATOM 824 O O . ILE A 1 107 ? -8.772 -4.415 16.090 1.00 82.44 107 ILE A O 1
ATOM 828 N N . SER A 1 108 ? -9.518 -4.771 13.998 1.00 83.00 108 SER A N 1
ATOM 829 C CA . SER A 1 108 ? -10.015 -6.120 14.239 1.00 83.00 108 SER A CA 1
ATOM 830 C C . SER A 1 108 ? -8.877 -7.150 14.200 1.00 83.00 108 SER A C 1
ATOM 832 O O . SER A 1 108 ? -7.777 -6.873 13.712 1.00 83.00 108 SER A O 1
ATOM 834 N N . ALA A 1 109 ? -9.127 -8.358 14.712 1.00 81.88 109 ALA A N 1
ATOM 835 C CA . ALA A 1 109 ? -8.133 -9.433 14.700 1.00 81.88 109 ALA A CA 1
ATOM 836 C C . ALA A 1 109 ? -7.737 -9.830 13.267 1.00 81.88 109 ALA A C 1
ATOM 838 O O . ALA A 1 109 ? -6.582 -10.169 13.016 1.00 81.88 109 ALA A O 1
ATOM 839 N N . GLU A 1 110 ? -8.673 -9.730 12.323 1.00 85.56 110 GLU A N 1
ATOM 840 C CA . GLU A 1 110 ? -8.452 -9.970 10.898 1.00 85.56 110 GLU A CA 1
ATOM 841 C C . GLU A 1 110 ? -7.460 -8.964 10.312 1.00 85.56 110 GLU A C 1
ATOM 843 O O . GLU A 1 110 ? -6.554 -9.368 9.590 1.00 85.56 110 GLU A O 1
ATOM 848 N N . ILE A 1 111 ? -7.578 -7.674 10.661 1.00 88.31 111 ILE A N 1
ATOM 849 C CA . ILE A 1 111 ? -6.622 -6.643 10.225 1.00 88.31 111 ILE A CA 1
ATOM 850 C C . ILE A 1 111 ? -5.224 -6.975 10.747 1.00 88.31 111 ILE A C 1
ATOM 852 O O . ILE A 1 111 ? -4.263 -6.928 9.982 1.00 88.31 111 ILE A O 1
ATOM 856 N N . CYS A 1 112 ? -5.101 -7.357 12.022 1.00 83.94 112 CYS A N 1
ATOM 857 C CA . CYS A 1 112 ? -3.814 -7.766 12.584 1.00 83.94 112 CYS A CA 1
ATOM 858 C C . CYS A 1 112 ? -3.235 -8.985 11.854 1.00 83.94 112 CYS A C 1
ATOM 860 O O . CYS A 1 112 ? -2.066 -8.959 11.484 1.00 83.94 112 CYS A O 1
ATOM 862 N N . LEU A 1 113 ? -4.044 -10.018 11.602 1.00 85.06 113 LEU A N 1
ATOM 863 C CA . LEU A 1 113 ? -3.604 -11.237 10.922 1.00 85.06 113 LEU A CA 1
ATOM 864 C C . LEU A 1 113 ? -3.153 -10.964 9.482 1.00 85.06 113 LEU A C 1
ATOM 866 O O . LEU A 1 113 ? -2.066 -11.380 9.088 1.00 85.06 113 LEU A O 1
ATOM 870 N N . LEU A 1 114 ? -3.971 -10.256 8.701 1.00 90.69 114 LEU A N 1
ATOM 871 C CA . LEU A 1 114 ? -3.663 -9.921 7.311 1.00 90.69 114 LEU A CA 1
ATOM 872 C C . LEU A 1 114 ? -2.427 -9.028 7.208 1.00 90.69 114 LEU A C 1
ATOM 874 O O . LEU A 1 114 ? -1.575 -9.258 6.349 1.00 90.69 114 LEU A O 1
ATOM 878 N N . PHE A 1 115 ? -2.290 -8.050 8.106 1.00 89.31 115 PHE A N 1
ATOM 879 C CA . PHE A 1 115 ? -1.098 -7.213 8.171 1.00 89.31 115 PHE A CA 1
ATOM 880 C C . PHE A 1 115 ? 0.143 -8.052 8.531 1.00 89.31 115 PHE A C 1
ATOM 882 O O . PHE A 1 115 ? 1.173 -7.896 7.887 1.00 89.31 115 PHE A O 1
ATOM 889 N N . SER A 1 116 ? 0.042 -9.026 9.450 1.00 85.25 116 SER A N 1
ATOM 890 C CA . SER A 1 116 ? 1.159 -9.935 9.777 1.00 85.25 116 SER A CA 1
ATOM 891 C C . SER A 1 116 ? 1.581 -10.808 8.606 1.00 85.25 116 SER A C 1
ATOM 893 O O . SER A 1 116 ? 2.776 -10.952 8.355 1.00 85.25 116 SER A O 1
ATOM 895 N N . ILE A 1 117 ? 0.617 -11.360 7.867 1.00 88.50 117 ILE A N 1
ATOM 896 C CA . ILE A 1 117 ? 0.905 -12.113 6.644 1.00 88.50 117 ILE A CA 1
ATOM 897 C C . ILE A 1 117 ? 1.594 -11.194 5.628 1.00 88.50 117 ILE A C 1
ATOM 899 O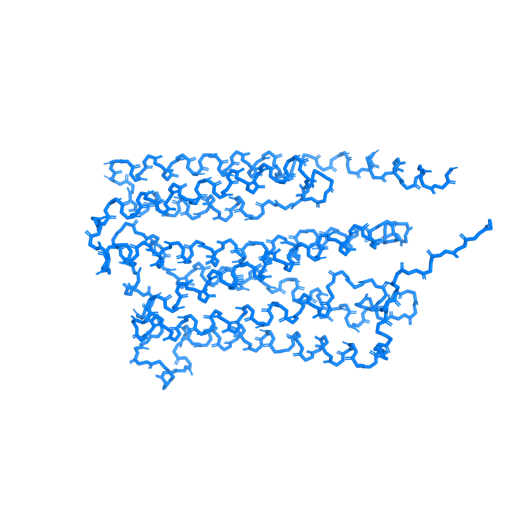 O . ILE A 1 117 ? 2.599 -11.585 5.047 1.00 88.50 117 ILE A O 1
ATOM 903 N N . SER A 1 118 ? 1.122 -9.956 5.466 1.00 91.31 118 SER A N 1
ATOM 904 C CA . SER A 1 118 ? 1.712 -8.978 4.538 1.00 91.31 118 SER A CA 1
ATOM 905 C C . SER A 1 118 ? 3.154 -8.605 4.910 1.00 91.31 118 SER A C 1
ATOM 907 O O . SER A 1 118 ? 4.021 -8.567 4.035 1.00 91.31 118 SER A O 1
ATOM 909 N N . SER A 1 119 ? 3.443 -8.392 6.199 1.00 86.62 119 SER A N 1
ATOM 910 C CA . SER A 1 119 ? 4.806 -8.150 6.695 1.00 86.62 119 SER A CA 1
ATOM 911 C C . SER A 1 119 ? 5.714 -9.365 6.490 1.00 86.62 119 SER A C 1
ATOM 913 O O . SER A 1 119 ? 6.862 -9.208 6.082 1.00 86.62 119 SER A O 1
ATOM 915 N N . PHE A 1 120 ? 5.205 -10.583 6.703 1.00 86.31 120 PHE A N 1
ATOM 916 C CA . PHE A 1 120 ? 5.959 -11.805 6.413 1.00 86.31 120 PHE A CA 1
ATOM 917 C C . PHE A 1 120 ? 6.254 -11.952 4.915 1.00 86.31 120 PHE A C 1
ATOM 919 O O . PHE A 1 120 ? 7.381 -12.261 4.541 1.00 86.31 120 PHE A O 1
ATOM 926 N N . LEU A 1 121 ? 5.278 -11.672 4.049 1.00 90.50 121 LEU A N 1
ATOM 927 C CA . LEU A 1 121 ? 5.478 -11.665 2.599 1.00 90.50 121 LEU A CA 1
ATOM 928 C C . LEU A 1 121 ? 6.524 -10.625 2.174 1.00 90.50 121 LEU A C 1
ATOM 930 O O . LEU A 1 121 ? 7.338 -10.920 1.309 1.00 90.50 121 LEU A O 1
ATOM 934 N N . ASN A 1 122 ? 6.574 -9.453 2.813 1.00 86.75 122 ASN A N 1
ATOM 935 C CA . ASN A 1 122 ? 7.628 -8.465 2.558 1.00 86.75 122 ASN A CA 1
ATOM 936 C C . ASN A 1 122 ? 9.027 -9.019 2.894 1.00 86.75 122 ASN A C 1
ATOM 938 O O . ASN A 1 122 ? 9.968 -8.887 2.116 1.00 86.75 122 ASN A O 1
ATOM 942 N N . PHE A 1 123 ? 9.158 -9.728 4.016 1.00 83.25 123 PHE A N 1
ATOM 943 C CA . PHE A 1 123 ? 10.398 -10.432 4.340 1.00 83.25 123 PHE A CA 1
ATOM 944 C C . PHE A 1 123 ? 10.741 -11.519 3.299 1.00 83.25 123 PHE A C 1
ATOM 946 O O . PHE A 1 123 ? 11.882 -11.604 2.848 1.00 83.25 123 PHE A O 1
ATOM 953 N N . VAL A 1 124 ? 9.758 -12.318 2.864 1.00 87.12 124 VAL A N 1
ATOM 954 C CA . VAL A 1 124 ? 9.947 -13.325 1.802 1.00 87.12 124 VAL A CA 1
ATOM 955 C C . VAL A 1 124 ? 10.403 -12.674 0.495 1.00 87.12 124 VAL A C 1
ATOM 957 O O . VAL A 1 124 ? 11.305 -13.197 -0.153 1.00 87.12 124 VAL A O 1
ATOM 960 N N . TRP A 1 125 ? 9.838 -11.520 0.131 1.00 88.44 125 TRP A N 1
ATOM 961 C CA . TRP A 1 125 ? 10.257 -10.758 -1.044 1.00 88.44 125 TRP A CA 1
ATOM 962 C C . TRP A 1 125 ? 11.740 -10.382 -0.986 1.00 88.44 125 TRP A C 1
ATOM 964 O O . TRP A 1 125 ? 12.447 -10.608 -1.965 1.00 88.44 125 TRP A O 1
ATOM 974 N N . MET A 1 126 ? 12.244 -9.911 0.160 1.00 80.25 126 MET A N 1
ATOM 975 C CA . MET A 1 126 ? 13.675 -9.604 0.313 1.00 80.25 126 MET A CA 1
ATOM 976 C C . MET A 1 126 ? 14.555 -10.827 0.055 1.00 80.25 126 MET A C 1
ATOM 978 O O . MET A 1 126 ? 15.582 -10.717 -0.609 1.00 80.25 126 MET A O 1
ATOM 982 N N . VAL A 1 127 ? 14.142 -12.003 0.538 1.00 82.62 127 VAL A N 1
ATOM 983 C CA . VAL A 1 127 ? 14.856 -13.264 0.284 1.00 82.62 127 VAL A CA 1
ATOM 984 C C . VAL A 1 127 ? 14.793 -13.650 -1.197 1.00 82.62 127 VAL A C 1
ATOM 986 O O . VAL A 1 127 ? 15.786 -14.121 -1.747 1.00 82.62 127 VAL A O 1
ATOM 989 N N . CYS A 1 128 ? 13.652 -13.455 -1.863 1.00 86.81 128 CYS A N 1
ATOM 990 C CA . CYS A 1 128 ? 13.522 -13.698 -3.301 1.00 86.81 128 CYS A CA 1
ATOM 991 C C . CYS A 1 128 ? 14.449 -12.788 -4.114 1.00 86.81 128 CYS A C 1
ATOM 993 O O . CYS A 1 128 ? 15.154 -13.280 -4.992 1.00 86.81 128 CYS A O 1
ATOM 995 N N . VAL A 1 129 ? 14.478 -11.489 -3.805 1.00 79.62 129 VAL A N 1
ATOM 996 C CA . VAL A 1 129 ? 15.338 -10.512 -4.488 1.00 79.62 129 VAL A CA 1
ATOM 997 C C . VAL A 1 129 ? 16.817 -10.822 -4.264 1.00 79.62 129 VAL A C 1
ATOM 999 O O . VAL A 1 129 ? 17.574 -10.841 -5.230 1.00 79.62 129 VAL A O 1
ATOM 1002 N N . ASP A 1 130 ? 17.221 -11.153 -3.033 1.00 80.50 130 ASP A N 1
ATOM 1003 C CA . ASP A 1 130 ? 18.598 -11.570 -2.722 1.00 80.50 130 ASP A CA 1
ATOM 1004 C C . ASP A 1 130 ? 19.044 -12.793 -3.535 1.00 80.50 130 ASP A C 1
ATOM 1006 O O . ASP A 1 130 ? 20.197 -12.882 -3.947 1.00 80.50 130 ASP A O 1
ATOM 1010 N N . ARG A 1 131 ? 18.116 -13.711 -3.818 1.00 83.56 131 ARG A N 1
ATOM 1011 C CA . ARG A 1 131 ? 18.366 -14.921 -4.613 1.00 83.56 131 ARG A CA 1
ATOM 1012 C C . ARG A 1 131 ? 18.137 -14.739 -6.115 1.00 83.56 131 ARG A C 1
ATOM 1014 O O . ARG A 1 131 ? 18.186 -15.724 -6.843 1.00 83.56 131 ARG A O 1
ATOM 1021 N N . HIS A 1 132 ? 17.883 -13.516 -6.582 1.00 82.56 132 HIS A N 1
ATOM 1022 C CA . HIS A 1 132 ? 17.541 -13.195 -7.974 1.00 82.56 132 HIS A CA 1
ATOM 1023 C C . HIS A 1 132 ? 16.271 -13.891 -8.512 1.00 82.56 132 HIS A C 1
ATOM 1025 O O . HIS A 1 132 ? 16.050 -13.962 -9.721 1.00 82.56 132 HIS A O 1
ATOM 1031 N N . GLU A 1 133 ? 15.379 -14.342 -7.630 1.00 87.88 133 GLU A N 1
ATOM 1032 C CA . GLU A 1 133 ? 14.088 -14.952 -7.969 1.00 87.88 133 GLU A CA 1
ATOM 1033 C C . GLU A 1 133 ? 13.007 -13.870 -8.163 1.00 87.88 133 GLU A C 1
ATOM 1035 O O . GLU A 1 133 ? 11.998 -13.818 -7.452 1.00 87.88 133 GLU A O 1
ATOM 1040 N N . ILE A 1 134 ? 13.225 -12.966 -9.128 1.00 86.75 134 ILE A N 1
ATOM 1041 C CA . ILE A 1 134 ? 12.417 -11.744 -9.321 1.00 86.75 134 ILE A CA 1
ATOM 1042 C C . ILE A 1 134 ? 10.945 -12.052 -9.635 1.00 86.75 134 ILE A C 1
ATOM 1044 O O . ILE A 1 134 ? 10.054 -11.350 -9.157 1.00 86.75 134 ILE A O 1
ATOM 1048 N N . ILE A 1 135 ? 10.656 -13.134 -10.368 1.00 91.81 135 ILE A N 1
ATOM 1049 C CA . ILE A 1 135 ? 9.273 -13.551 -10.672 1.00 91.81 135 ILE A CA 1
ATOM 1050 C C . ILE A 1 135 ? 8.514 -13.897 -9.387 1.00 91.81 135 ILE A C 1
ATOM 1052 O O . ILE A 1 135 ? 7.406 -13.404 -9.167 1.00 91.81 135 ILE A O 1
ATOM 1056 N N . ALA A 1 136 ? 9.117 -14.713 -8.518 1.00 93.50 136 ALA A N 1
ATOM 1057 C CA . ALA A 1 136 ? 8.515 -15.074 -7.241 1.00 93.50 136 ALA A CA 1
ATOM 1058 C C . ALA A 1 136 ? 8.366 -13.844 -6.332 1.00 93.50 136 ALA A C 1
ATOM 1060 O O . ALA A 1 136 ? 7.295 -13.639 -5.759 1.00 93.50 136 ALA A O 1
ATOM 1061 N N . GLY A 1 137 ? 9.398 -12.993 -6.266 1.00 90.44 137 GLY A N 1
ATOM 1062 C CA . GLY A 1 137 ? 9.365 -11.736 -5.515 1.00 90.44 137 GLY A CA 1
ATOM 1063 C C . GLY A 1 137 ? 8.212 -10.824 -5.945 1.00 90.44 137 GLY A C 1
ATOM 1064 O O . GLY A 1 137 ? 7.435 -10.373 -5.104 1.00 90.44 137 GLY A O 1
ATOM 1065 N N . THR A 1 138 ? 8.031 -10.647 -7.255 1.00 91.94 138 THR A N 1
ATOM 1066 C CA . THR A 1 138 ? 6.959 -9.820 -7.832 1.00 91.94 138 THR A CA 1
ATOM 1067 C C . THR A 1 138 ? 5.575 -10.308 -7.403 1.00 91.94 138 THR A C 1
ATOM 1069 O O . THR A 1 138 ? 4.743 -9.523 -6.947 1.00 91.94 138 THR A O 1
ATOM 1072 N N . ILE A 1 139 ? 5.322 -11.620 -7.504 1.00 96.44 139 ILE A N 1
ATOM 1073 C CA . ILE A 1 139 ? 4.038 -12.222 -7.110 1.00 96.44 139 ILE A CA 1
ATOM 1074 C C . ILE A 1 139 ? 3.780 -11.992 -5.619 1.00 96.44 139 ILE A C 1
ATOM 1076 O O . ILE A 1 139 ? 2.690 -11.569 -5.233 1.00 96.44 139 ILE A O 1
ATOM 1080 N N . VAL A 1 140 ? 4.786 -12.243 -4.780 1.00 94.81 140 VAL A N 1
ATOM 1081 C CA . VAL A 1 140 ? 4.699 -12.061 -3.327 1.00 94.81 140 VAL A CA 1
ATOM 1082 C C . VAL A 1 140 ? 4.363 -10.609 -2.967 1.00 94.81 140 VAL A C 1
ATOM 1084 O O . VAL A 1 140 ? 3.517 -10.381 -2.098 1.00 94.81 140 VAL A O 1
ATOM 1087 N N . MET A 1 141 ? 4.943 -9.628 -3.664 1.00 92.50 141 MET A N 1
ATOM 1088 C CA . MET A 1 141 ? 4.664 -8.209 -3.425 1.00 92.50 141 MET A CA 1
ATOM 1089 C C . MET A 1 141 ? 3.279 -7.766 -3.891 1.00 92.50 141 MET A C 1
ATOM 1091 O O . MET A 1 141 ? 2.616 -7.025 -3.160 1.00 92.50 141 MET A O 1
ATOM 1095 N N . PHE A 1 142 ? 2.785 -8.266 -5.027 1.00 95.31 142 PHE A N 1
ATOM 1096 C CA . PHE A 1 142 ? 1.395 -8.028 -5.432 1.00 95.31 142 PHE A CA 1
ATOM 1097 C C . PHE A 1 142 ? 0.404 -8.589 -4.410 1.00 95.31 142 PHE A C 1
ATOM 1099 O O . PHE A 1 142 ? -0.546 -7.904 -4.024 1.00 95.31 142 PHE A O 1
ATOM 1106 N N . VAL A 1 143 ? 0.644 -9.809 -3.917 1.00 97.25 143 VAL A N 1
ATOM 1107 C CA . VAL A 1 143 ? -0.192 -10.411 -2.871 1.00 97.25 143 VAL A CA 1
ATOM 1108 C C . VAL A 1 143 ? -0.129 -9.576 -1.590 1.00 97.25 143 VAL A C 1
ATOM 1110 O O . VAL A 1 143 ? -1.174 -9.264 -1.025 1.00 97.25 143 VAL A O 1
ATOM 1113 N N . SER A 1 144 ? 1.063 -9.152 -1.157 1.00 94.56 144 SER A N 1
ATOM 1114 C CA . SER A 1 144 ? 1.227 -8.294 0.025 1.00 94.56 144 SER A CA 1
ATOM 1115 C C . SER A 1 144 ? 0.456 -6.976 -0.112 1.00 94.56 144 SER A C 1
ATOM 1117 O O . SER A 1 144 ? -0.320 -6.614 0.774 1.00 94.56 144 SER A O 1
ATOM 1119 N N . SER A 1 145 ? 0.568 -6.294 -1.257 1.00 95.50 145 SER A N 1
ATOM 1120 C CA . SER A 1 145 ? -0.183 -5.064 -1.522 1.00 95.50 145 SER A CA 1
ATOM 1121 C C . SER A 1 145 ? -1.700 -5.282 -1.462 1.00 95.50 145 SER A C 1
ATOM 1123 O O . SER A 1 145 ? -2.414 -4.523 -0.800 1.00 95.50 145 SER A O 1
ATOM 1125 N N . PHE A 1 146 ? -2.200 -6.359 -2.075 1.00 95.44 146 PHE A N 1
ATOM 1126 C CA . PHE A 1 146 ? -3.622 -6.699 -2.055 1.00 95.44 146 PHE A CA 1
ATOM 1127 C C . PHE A 1 146 ? -4.147 -6.953 -0.633 1.00 95.44 146 PHE A C 1
ATOM 1129 O O . PHE A 1 146 ? -5.219 -6.462 -0.259 1.00 95.44 146 PHE A O 1
ATOM 1136 N N . LEU A 1 147 ? -3.388 -7.678 0.193 1.00 95.25 147 LEU A N 1
ATOM 1137 C CA . LEU A 1 147 ? -3.740 -7.914 1.593 1.00 95.25 147 LEU A CA 1
ATOM 1138 C C . LEU A 1 147 ? -3.765 -6.606 2.400 1.00 95.25 147 LEU A C 1
ATOM 1140 O O . LEU A 1 147 ? -4.697 -6.384 3.174 1.00 95.25 147 LEU A O 1
ATOM 1144 N N . LEU A 1 148 ? -2.811 -5.698 2.174 1.00 94.69 148 LEU A N 1
ATOM 1145 C CA . LEU A 1 148 ? -2.779 -4.389 2.835 1.00 94.69 148 LEU A CA 1
ATOM 1146 C C . LEU A 1 148 ? -3.959 -3.496 2.419 1.00 94.69 148 LEU A C 1
ATOM 1148 O O . LEU A 1 148 ? -4.588 -2.875 3.279 1.00 94.69 148 LEU A O 1
ATOM 1152 N N . PHE A 1 149 ? -4.332 -3.461 1.136 1.00 93.25 149 PHE A N 1
ATOM 1153 C CA . PHE A 1 149 ? -5.552 -2.767 0.704 1.00 93.25 149 PHE A CA 1
ATOM 1154 C C . PHE A 1 149 ? -6.817 -3.406 1.294 1.00 93.25 149 PHE A C 1
ATOM 1156 O O . PHE A 1 149 ? -7.751 -2.692 1.669 1.00 93.25 149 PHE A O 1
ATOM 1163 N N . THR A 1 150 ? -6.829 -4.729 1.473 1.00 93.25 150 THR A N 1
ATOM 1164 C CA . THR A 1 150 ? -7.913 -5.431 2.175 1.00 93.25 150 THR A CA 1
ATOM 1165 C C . THR A 1 150 ? -8.001 -4.991 3.640 1.00 93.25 150 THR A C 1
ATOM 1167 O O . THR A 1 150 ? -9.098 -4.703 4.118 1.00 93.25 150 THR A O 1
ATOM 1170 N N . CYS A 1 151 ? -6.872 -4.832 4.344 1.00 93.06 151 CYS A N 1
ATOM 1171 C CA . CYS A 1 151 ? -6.841 -4.268 5.700 1.00 93.06 151 CYS A CA 1
ATOM 1172 C C . CYS A 1 151 ? -7.468 -2.868 5.765 1.00 93.06 151 CYS A C 1
ATOM 1174 O O . CYS A 1 151 ? -8.247 -2.583 6.678 1.00 93.06 151 CYS A O 1
ATOM 1176 N N . VAL A 1 152 ? -7.168 -2.001 4.790 1.00 91.88 152 VAL A N 1
ATOM 1177 C CA . VAL A 1 152 ? -7.791 -0.670 4.695 1.00 91.88 152 VAL A CA 1
ATOM 1178 C C . VAL A 1 152 ? -9.303 -0.800 4.517 1.00 91.88 152 VAL A C 1
ATOM 1180 O O . VAL A 1 152 ? -10.055 -0.159 5.250 1.00 91.88 152 VAL A O 1
ATOM 1183 N N . GLY A 1 153 ? -9.760 -1.657 3.600 1.00 89.62 153 GLY A N 1
ATOM 1184 C CA . GLY A 1 153 ? -11.185 -1.906 3.365 1.00 89.62 153 GLY A CA 1
ATOM 1185 C C . GLY A 1 153 ? -11.920 -2.398 4.615 1.00 89.62 153 GLY A C 1
ATOM 1186 O O . GLY A 1 153 ? -12.980 -1.871 4.958 1.00 89.62 153 GLY A O 1
ATOM 1187 N N . LEU A 1 154 ? -11.326 -3.344 5.348 1.00 91.00 154 LEU A N 1
ATOM 1188 C CA . LEU A 1 154 ? -11.856 -3.823 6.626 1.00 91.00 154 LEU A CA 1
ATOM 1189 C C . LEU A 1 154 ? -11.926 -2.697 7.663 1.00 91.00 154 LEU A C 1
ATOM 1191 O O . LEU A 1 154 ? -12.958 -2.531 8.307 1.00 91.00 154 LEU A O 1
ATOM 1195 N N . SER A 1 155 ? -10.878 -1.877 7.785 1.00 91.00 155 SER A N 1
ATOM 1196 C CA . SER A 1 155 ? -10.862 -0.747 8.723 1.00 91.00 155 SER A CA 1
ATOM 1197 C C . SER A 1 155 ? -11.922 0.307 8.383 1.00 91.00 155 SER A C 1
ATOM 1199 O O . SER A 1 155 ? -12.590 0.830 9.279 1.00 91.00 155 SER A O 1
ATOM 1201 N N . LEU A 1 156 ? -12.112 0.609 7.095 1.00 88.56 156 LEU A N 1
ATOM 1202 C CA . LEU A 1 156 ? -13.158 1.515 6.613 1.00 88.56 156 LEU A CA 1
ATOM 1203 C C . LEU A 1 156 ? -14.553 0.977 6.946 1.00 88.56 156 LEU A C 1
ATOM 1205 O O . LEU A 1 156 ? -15.400 1.724 7.438 1.00 88.56 156 LEU A O 1
ATOM 1209 N N . ASN A 1 157 ? -14.780 -0.320 6.729 1.00 87.25 157 ASN A N 1
ATOM 1210 C CA . ASN A 1 157 ? -16.044 -0.968 7.059 1.00 87.25 157 ASN A CA 1
ATOM 1211 C C . ASN A 1 157 ? -16.310 -0.966 8.573 1.00 87.25 157 ASN A C 1
ATOM 1213 O O . ASN A 1 157 ? -17.388 -0.553 9.001 1.00 87.25 157 ASN A O 1
ATOM 1217 N N . SER A 1 158 ? -15.323 -1.338 9.393 1.00 88.31 158 SER A N 1
ATOM 1218 C CA . SER A 1 158 ? -15.443 -1.306 10.855 1.00 88.31 158 SER A CA 1
ATOM 1219 C C . SER A 1 158 ? -15.766 0.097 11.362 1.00 88.31 158 SER A C 1
ATOM 1221 O O . SER A 1 158 ? -16.665 0.268 12.183 1.00 88.31 158 SER A O 1
ATOM 1223 N N . LEU A 1 159 ? -15.099 1.131 10.840 1.00 87.56 159 LEU A N 1
ATOM 1224 C CA . LEU A 1 159 ? -15.390 2.506 11.239 1.00 87.56 159 LEU A CA 1
ATOM 1225 C C . LEU A 1 159 ? -16.780 2.972 10.781 1.00 87.56 159 LEU A C 1
ATOM 1227 O O . LEU A 1 159 ? -17.397 3.780 11.462 1.00 87.56 159 LEU A O 1
ATOM 1231 N N . ASN A 1 160 ? -17.301 2.466 9.665 1.00 86.00 160 ASN A N 1
ATOM 1232 C CA . ASN A 1 160 ? -18.666 2.770 9.235 1.00 86.00 160 ASN A CA 1
ATOM 1233 C C . ASN A 1 160 ? -19.725 2.135 10.153 1.00 86.00 160 ASN A C 1
ATOM 1235 O O . ASN A 1 160 ? -20.769 2.733 10.396 1.00 86.00 160 ASN A O 1
ATOM 1239 N N . VAL A 1 161 ? -19.450 0.937 10.675 1.00 87.12 161 VAL A N 1
ATOM 1240 C CA . VAL A 1 161 ? -20.357 0.230 11.591 1.00 87.12 161 VAL A CA 1
ATOM 1241 C C . VAL A 1 161 ? -20.318 0.838 12.995 1.00 87.12 161 VAL A C 1
ATOM 1243 O O . VAL A 1 161 ? -21.367 1.156 13.543 1.00 87.12 161 VAL A O 1
ATOM 1246 N N . PHE A 1 162 ? -19.127 1.034 13.568 1.00 85.69 162 PHE A N 1
ATOM 1247 C CA . PHE A 1 162 ? -18.961 1.481 14.961 1.00 85.69 162 PHE A CA 1
ATOM 1248 C C . PHE A 1 162 ? -18.800 3.001 15.115 1.00 85.69 162 PHE A C 1
ATOM 1250 O O . PHE A 1 162 ? -18.878 3.529 16.222 1.00 85.69 162 PHE A O 1
ATOM 1257 N N . GLY A 1 163 ? -18.563 3.725 14.020 1.00 85.75 163 GLY A N 1
ATOM 1258 C CA . GLY A 1 163 ? -18.357 5.175 14.018 1.00 85.75 163 GLY A CA 1
ATOM 1259 C C . GLY A 1 163 ? -19.514 5.981 14.615 1.00 85.75 163 GLY A C 1
ATOM 1260 O O . GLY A 1 163 ? -19.229 6.866 15.420 1.00 85.75 163 GLY A O 1
ATOM 1261 N N . PRO A 1 164 ? -20.791 5.693 14.291 1.00 87.38 164 PRO A N 1
ATOM 1262 C CA . PRO A 1 164 ? -21.927 6.407 14.878 1.00 87.38 164 PRO A CA 1
ATOM 1263 C C . PRO A 1 164 ? -21.997 6.277 16.405 1.00 87.38 164 PRO A C 1
ATOM 1265 O O . PRO A 1 164 ? -22.188 7.279 17.090 1.00 87.38 164 PRO A O 1
ATOM 1268 N N . ASP A 1 165 ? -21.764 5.074 16.936 1.00 86.44 165 ASP A N 1
ATOM 1269 C CA . ASP A 1 165 ? -21.764 4.819 18.382 1.00 86.44 165 ASP A CA 1
ATOM 1270 C C . ASP A 1 165 ? -20.608 5.549 19.075 1.00 86.44 165 ASP A C 1
ATOM 1272 O O . ASP A 1 165 ? -20.794 6.190 20.108 1.00 86.44 165 ASP A O 1
ATOM 1276 N N . LEU A 1 166 ? -19.414 5.513 18.473 1.00 86.12 166 LEU A N 1
ATOM 1277 C CA . LEU A 1 166 ? -18.257 6.261 18.966 1.00 86.12 166 LEU A CA 1
ATOM 1278 C C . LEU A 1 166 ? -18.512 7.772 18.943 1.00 86.12 166 LEU A C 1
ATOM 1280 O O . LEU A 1 166 ? -18.096 8.476 19.860 1.00 86.12 166 LEU A O 1
ATOM 1284 N N . LEU A 1 167 ? -19.191 8.285 17.917 1.00 87.31 167 LEU A N 1
ATOM 1285 C CA . LEU A 1 167 ? -19.518 9.704 17.817 1.00 87.31 167 LEU A CA 1
ATOM 1286 C C . LEU A 1 167 ? -20.518 10.118 18.901 1.00 87.31 167 LEU A C 1
ATOM 1288 O O . LEU A 1 167 ? -20.295 11.128 19.569 1.00 87.31 167 LEU A O 1
ATOM 1292 N N . PHE A 1 168 ? -21.578 9.328 19.094 1.00 86.94 168 PHE A N 1
ATOM 1293 C CA . PHE A 1 168 ? -22.596 9.569 20.116 1.00 86.94 168 PHE A CA 1
ATOM 1294 C C . PHE A 1 168 ? -21.997 9.565 21.528 1.00 86.94 168 PHE A C 1
ATOM 1296 O O . PHE A 1 168 ? -22.302 10.440 22.335 1.00 86.94 168 PHE A O 1
ATOM 1303 N N . ASP A 1 169 ? -21.062 8.650 21.789 1.00 86.81 169 ASP A N 1
ATOM 1304 C CA . ASP A 1 169 ? -20.370 8.533 23.075 1.00 86.81 169 ASP A CA 1
ATOM 1305 C C . ASP A 1 169 ? -19.199 9.535 23.237 1.00 86.81 169 ASP A C 1
ATOM 1307 O O . ASP A 1 169 ? -18.433 9.460 24.197 1.00 86.81 169 ASP A O 1
ATOM 1311 N N . GLY A 1 170 ? -19.026 10.486 22.309 1.00 86.31 170 GLY A N 1
ATOM 1312 C CA . GLY A 1 170 ? -18.023 11.555 22.406 1.00 86.31 170 GLY A CA 1
ATOM 1313 C C . GLY A 1 170 ? -16.587 11.150 22.036 1.00 86.31 170 GLY A C 1
ATOM 1314 O O . GLY A 1 170 ? -15.648 11.927 22.231 1.00 86.31 170 GLY A O 1
ATOM 1315 N N . HIS A 1 171 ? -16.384 9.977 21.435 1.00 86.19 171 HIS A N 1
ATOM 1316 C CA . HIS A 1 171 ? -15.087 9.434 21.011 1.00 86.19 171 HIS A CA 1
ATOM 1317 C C . HIS A 1 171 ? -14.612 9.949 19.636 1.00 86.19 171 HIS A C 1
ATOM 1319 O O . HIS A 1 171 ? -13.930 9.252 18.883 1.00 86.19 171 HIS A O 1
ATOM 1325 N N . MET A 1 172 ? -14.883 11.216 19.302 1.00 86.00 172 MET A N 1
ATOM 1326 C CA . MET A 1 172 ? -14.487 11.802 18.008 1.00 86.00 172 MET A CA 1
ATOM 1327 C C . MET A 1 172 ? -12.965 11.792 17.776 1.00 86.00 172 MET A C 1
ATOM 1329 O O . MET A 1 172 ? -12.492 11.711 16.640 1.00 86.00 172 MET A O 1
ATOM 1333 N N . LYS A 1 173 ? -12.169 11.848 18.852 1.00 87.38 173 LYS A N 1
ATOM 1334 C CA . LYS A 1 173 ? -10.704 11.729 18.764 1.00 87.38 173 LYS A CA 1
ATOM 1335 C C . LYS A 1 173 ? -10.273 10.365 18.217 1.00 87.38 173 LYS A C 1
ATOM 1337 O O . LYS A 1 173 ? -9.358 10.319 17.402 1.00 87.38 173 LYS A O 1
ATOM 1342 N N . ASP A 1 174 ? -10.949 9.288 18.615 1.00 87.25 174 ASP A N 1
ATOM 1343 C CA . ASP A 1 174 ? -10.654 7.928 18.151 1.00 87.25 174 ASP A CA 1
ATOM 1344 C C . ASP A 1 174 ? -10.967 7.767 16.662 1.00 87.25 174 ASP A C 1
ATOM 1346 O O . ASP A 1 174 ? -10.130 7.285 15.902 1.00 87.25 174 ASP A O 1
ATOM 1350 N N . ILE A 1 175 ? -12.117 8.287 16.220 1.00 87.81 175 ILE A N 1
ATOM 1351 C CA . ILE A 1 175 ? -12.508 8.303 14.802 1.00 87.81 175 ILE A CA 1
ATOM 1352 C C . ILE A 1 175 ? -11.442 9.013 13.955 1.00 87.81 175 ILE A C 1
ATOM 1354 O O . ILE A 1 175 ? -11.046 8.523 12.896 1.00 87.81 175 ILE A O 1
ATOM 1358 N N . ARG A 1 176 ? -10.937 10.159 14.431 1.00 87.12 176 ARG A N 1
ATOM 1359 C CA . ARG A 1 176 ? -9.881 10.915 13.741 1.00 87.12 176 ARG A CA 1
ATOM 1360 C C . ARG A 1 176 ? -8.564 10.153 13.687 1.00 87.12 176 ARG A C 1
ATOM 1362 O O . ARG A 1 176 ? -7.950 10.123 12.628 1.00 87.12 176 ARG A O 1
ATOM 1369 N N . ILE A 1 177 ? -8.143 9.540 14.791 1.00 88.56 177 ILE A N 1
ATOM 1370 C CA . ILE A 1 177 ? -6.904 8.753 14.848 1.00 88.56 177 ILE A CA 1
ATOM 1371 C C . ILE A 1 177 ? -6.967 7.572 13.878 1.00 88.56 177 ILE A C 1
ATOM 1373 O O . ILE A 1 177 ? -6.023 7.354 13.123 1.00 88.56 177 ILE A O 1
ATOM 1377 N N . VAL A 1 178 ? -8.084 6.847 13.835 1.00 89.31 178 VAL A N 1
ATOM 1378 C CA . VAL A 1 178 ? -8.257 5.718 12.911 1.00 89.31 178 VAL A CA 1
ATOM 1379 C C . VAL A 1 178 ? -8.151 6.182 11.462 1.00 89.31 178 VAL A C 1
ATOM 1381 O O . VAL A 1 178 ? -7.392 5.606 10.686 1.00 89.31 178 VAL A O 1
ATOM 1384 N N . ARG A 1 179 ? -8.874 7.246 11.098 1.00 88.31 179 ARG A N 1
ATOM 1385 C CA . ARG A 1 179 ? -8.835 7.793 9.736 1.00 88.31 179 ARG A CA 1
ATOM 1386 C C . ARG A 1 179 ? -7.425 8.265 9.376 1.00 88.31 179 ARG A C 1
ATOM 1388 O O . ARG A 1 179 ? -6.885 7.863 8.352 1.00 88.31 179 ARG A O 1
ATOM 1395 N N . MET A 1 180 ? -6.809 9.086 10.223 1.00 85.06 180 MET A N 1
ATOM 1396 C CA . MET A 1 180 ? -5.538 9.755 9.920 1.00 85.06 180 MET A CA 1
ATOM 1397 C C . MET A 1 180 ? -4.318 8.842 10.012 1.00 85.06 180 MET A C 1
ATOM 1399 O O . MET A 1 180 ? -3.393 9.013 9.228 1.00 85.06 180 MET A O 1
ATOM 1403 N N . PHE A 1 181 ? -4.295 7.908 10.961 1.00 88.94 181 PHE A N 1
ATOM 1404 C CA . PHE A 1 181 ? -3.129 7.065 11.206 1.00 88.94 181 PHE A CA 1
ATOM 1405 C C . PHE A 1 181 ? -3.348 5.638 10.715 1.00 88.94 181 PHE A C 1
ATOM 1407 O O . PHE A 1 181 ? -2.575 5.173 9.891 1.00 88.94 181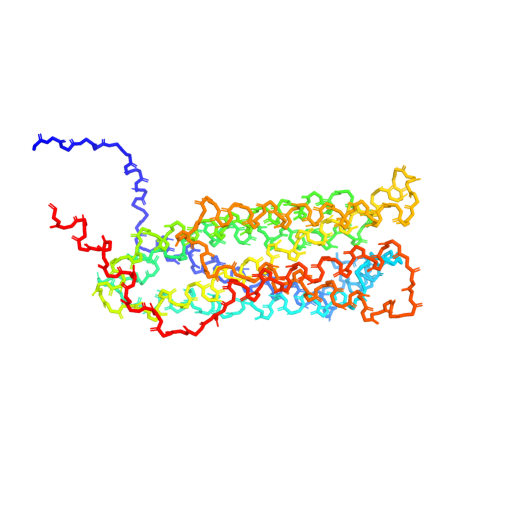 PHE A O 1
ATOM 1414 N N . VA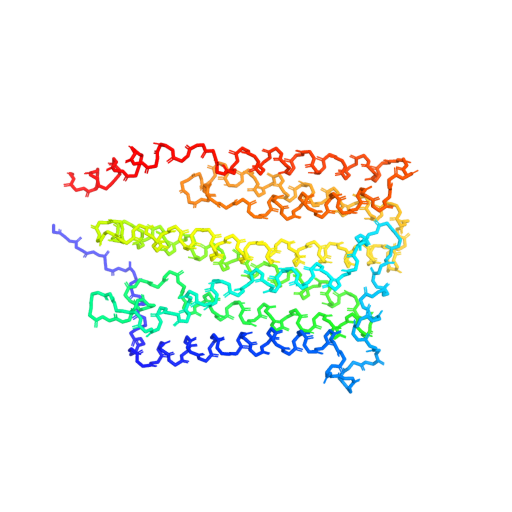L A 1 182 ? -4.412 4.950 11.139 1.00 89.31 182 VAL A N 1
ATOM 1415 C CA . VAL A 1 182 ? -4.607 3.528 10.787 1.00 89.31 182 VAL A CA 1
ATOM 1416 C C . VAL A 1 182 ? -4.825 3.361 9.282 1.00 89.31 182 VAL A C 1
ATOM 1418 O O . VAL A 1 182 ? -4.039 2.709 8.603 1.00 89.31 182 VAL A O 1
ATOM 1421 N N . GLN A 1 183 ? -5.869 3.984 8.736 1.00 91.69 183 GLN A N 1
ATOM 1422 C CA . GLN A 1 183 ? -6.254 3.780 7.337 1.00 91.69 183 GLN A CA 1
ATOM 1423 C C . GLN A 1 183 ? -5.198 4.340 6.381 1.00 91.69 183 GLN A C 1
ATOM 1425 O O . GLN A 1 183 ? -4.751 3.640 5.476 1.00 91.69 183 GLN A O 1
ATOM 1430 N N . ASN A 1 184 ? -4.751 5.577 6.607 1.00 91.62 184 ASN A N 1
ATOM 1431 C CA . ASN A 1 184 ? -3.765 6.222 5.742 1.00 91.62 184 ASN A CA 1
ATOM 1432 C C . ASN A 1 184 ? -2.388 5.549 5.786 1.00 91.62 184 ASN A C 1
ATOM 1434 O O . ASN A 1 184 ? -1.790 5.377 4.730 1.00 91.62 184 ASN A O 1
ATOM 1438 N N . PHE A 1 185 ? -1.868 5.148 6.951 1.00 91.69 185 PHE A N 1
ATOM 1439 C CA . PHE A 1 185 ? -0.519 4.570 7.004 1.00 91.69 185 PHE A CA 1
ATOM 1440 C C . PHE A 1 185 ? -0.463 3.118 6.529 1.00 91.69 185 PHE A C 1
ATOM 1442 O O . PHE A 1 185 ? 0.524 2.740 5.895 1.00 91.69 185 PHE A O 1
ATOM 1449 N N . ILE A 1 186 ? -1.532 2.335 6.720 1.00 92.25 186 ILE A N 1
ATOM 1450 C CA . ILE A 1 186 ? -1.658 1.031 6.053 1.00 92.25 186 ILE A CA 1
ATOM 1451 C C . ILE A 1 186 ? -1.768 1.238 4.534 1.00 92.25 186 ILE A C 1
ATOM 1453 O O . ILE A 1 186 ? -1.086 0.558 3.773 1.00 92.25 186 ILE A O 1
ATOM 1457 N N . GLY A 1 187 ? -2.552 2.223 4.077 1.00 92.56 187 GLY A N 1
ATOM 1458 C CA . GLY A 1 187 ? -2.656 2.563 2.654 1.00 92.56 187 GLY A CA 1
ATOM 1459 C C . GLY A 1 187 ? -1.342 3.033 2.030 1.00 92.56 187 GLY A C 1
ATOM 1460 O O . GLY A 1 187 ? -1.042 2.679 0.891 1.00 92.56 187 GLY A O 1
ATOM 1461 N N . LEU A 1 188 ? -0.531 3.785 2.777 1.00 92.25 188 LEU A N 1
ATOM 1462 C CA . LEU A 1 188 ? 0.808 4.202 2.359 1.00 92.25 188 LEU A CA 1
ATOM 1463 C C . LEU A 1 188 ? 1.702 2.983 2.112 1.00 92.25 188 LEU A C 1
ATOM 1465 O O . LEU A 1 188 ? 2.369 2.920 1.079 1.00 92.25 188 LEU A O 1
ATOM 1469 N N . PHE A 1 189 ? 1.681 2.004 3.021 1.00 91.25 189 PHE A N 1
ATOM 1470 C CA . PHE A 1 189 ? 2.429 0.761 2.847 1.00 91.25 189 PHE A CA 1
ATOM 1471 C C . PHE A 1 189 ? 1.885 -0.061 1.670 1.00 91.25 189 PHE A C 1
ATOM 1473 O O . PHE A 1 189 ? 2.665 -0.465 0.814 1.00 91.25 189 PHE A O 1
ATOM 1480 N N . ALA A 1 190 ? 0.563 -0.219 1.547 1.00 93.94 190 ALA A N 1
ATOM 1481 C CA . ALA A 1 190 ? -0.059 -0.921 0.419 1.00 93.94 190 ALA A CA 1
ATOM 1482 C C . ALA A 1 190 ? 0.385 -0.342 -0.935 1.00 93.94 190 ALA A C 1
ATOM 1484 O O . ALA A 1 190 ? 0.756 -1.078 -1.850 1.00 93.94 190 ALA A O 1
ATOM 1485 N N . THR A 1 191 ? 0.405 0.991 -1.022 1.00 92.75 191 THR A N 1
ATOM 1486 C CA . THR A 1 191 ? 0.828 1.738 -2.212 1.00 92.75 191 THR A CA 1
ATOM 1487 C C . THR A 1 191 ? 2.302 1.516 -2.508 1.00 92.75 191 THR A C 1
ATOM 1489 O O . THR A 1 191 ? 2.665 1.262 -3.650 1.00 92.75 191 THR A O 1
ATOM 1492 N N . TRP A 1 192 ? 3.162 1.581 -1.489 1.00 91.19 192 TRP A N 1
ATOM 1493 C CA . TRP A 1 192 ? 4.585 1.327 -1.682 1.00 91.19 192 TRP A CA 1
ATOM 1494 C C . TRP A 1 192 ? 4.864 -0.111 -2.120 1.00 91.19 192 TRP A C 1
ATOM 1496 O O . TRP A 1 192 ? 5.619 -0.317 -3.063 1.00 91.19 192 TRP A O 1
ATOM 1506 N N . ALA A 1 193 ? 4.204 -1.092 -1.505 1.00 91.88 193 ALA A N 1
ATOM 1507 C CA . ALA A 1 193 ? 4.324 -2.489 -1.900 1.00 91.88 193 ALA A CA 1
ATOM 1508 C C . ALA A 1 193 ? 3.906 -2.712 -3.364 1.00 91.88 193 ALA A C 1
ATOM 1510 O O . ALA A 1 193 ? 4.572 -3.449 -4.086 1.00 91.88 193 ALA A O 1
ATOM 1511 N N . ASN A 1 194 ? 2.853 -2.026 -3.821 1.00 93.31 194 ASN A N 1
ATOM 1512 C CA . ASN A 1 194 ? 2.421 -2.072 -5.218 1.00 93.31 194 ASN A CA 1
ATOM 1513 C C . ASN A 1 194 ? 3.450 -1.450 -6.170 1.00 93.31 194 ASN A C 1
ATOM 1515 O O . ASN A 1 194 ? 3.770 -2.023 -7.205 1.00 93.31 194 ASN A O 1
ATOM 1519 N N . ILE A 1 195 ? 3.997 -0.287 -5.802 1.00 90.75 195 ILE A N 1
ATOM 1520 C CA . ILE A 1 195 ? 5.041 0.390 -6.577 1.00 90.75 195 ILE A CA 1
ATOM 1521 C C . ILE A 1 195 ? 6.267 -0.523 -6.734 1.00 90.75 195 ILE A C 1
ATOM 1523 O O . ILE A 1 195 ? 6.783 -0.664 -7.839 1.00 90.75 195 ILE A O 1
ATOM 1527 N N . VAL A 1 196 ? 6.693 -1.189 -5.657 1.00 88.38 196 VAL A N 1
ATOM 1528 C CA . VAL A 1 196 ? 7.791 -2.168 -5.694 1.00 88.38 196 VAL A CA 1
ATOM 1529 C C . VAL A 1 196 ? 7.454 -3.346 -6.613 1.00 88.38 196 VAL A C 1
ATOM 1531 O O . VAL A 1 196 ? 8.270 -3.695 -7.460 1.00 88.38 196 VAL A O 1
ATOM 1534 N N . ALA A 1 197 ? 6.239 -3.901 -6.533 1.00 92.00 197 ALA A N 1
ATOM 1535 C CA . ALA A 1 197 ? 5.809 -4.977 -7.429 1.00 92.00 197 ALA A CA 1
ATOM 1536 C C . ALA A 1 197 ? 5.844 -4.560 -8.912 1.00 92.00 197 ALA A C 1
ATOM 1538 O O . ALA A 1 197 ? 6.275 -5.333 -9.765 1.00 92.00 197 ALA A O 1
ATOM 1539 N N . LEU A 1 198 ? 5.437 -3.327 -9.232 1.00 91.81 198 LEU A N 1
ATOM 1540 C CA . LEU A 1 198 ? 5.509 -2.781 -10.591 1.00 91.81 198 LEU A CA 1
ATOM 1541 C C . LEU A 1 198 ? 6.955 -2.578 -11.062 1.00 91.81 198 LEU A C 1
ATOM 1543 O O . LEU A 1 198 ? 7.251 -2.792 -12.238 1.00 91.81 198 LEU A O 1
ATOM 1547 N N . VAL A 1 199 ? 7.866 -2.199 -10.164 1.00 88.00 199 VAL A N 1
ATOM 1548 C CA . VAL A 1 199 ? 9.300 -2.122 -10.471 1.00 88.00 199 VAL A CA 1
ATOM 1549 C C . VAL A 1 199 ? 9.864 -3.506 -10.777 1.00 88.00 199 VAL A C 1
ATOM 1551 O O . VAL A 1 199 ? 10.467 -3.678 -11.837 1.00 88.00 199 VAL A O 1
ATOM 1554 N N . ASP A 1 200 ? 9.608 -4.507 -9.940 1.00 88.62 200 ASP A N 1
ATOM 1555 C CA . ASP A 1 200 ? 10.062 -5.876 -10.209 1.00 88.62 200 ASP A CA 1
ATOM 1556 C C . ASP A 1 200 ? 9.444 -6.420 -11.508 1.00 88.62 200 ASP A C 1
ATOM 1558 O O . ASP A 1 200 ? 10.118 -7.053 -12.324 1.00 88.62 200 ASP A O 1
ATOM 1562 N N . PHE A 1 201 ? 8.179 -6.084 -11.782 1.00 90.56 201 PHE A N 1
ATOM 1563 C CA . PHE A 1 201 ? 7.526 -6.440 -13.037 1.00 90.56 201 PHE A CA 1
ATOM 1564 C C . PHE A 1 201 ? 8.225 -5.821 -14.256 1.00 90.56 201 PHE A C 1
ATOM 1566 O O . PHE A 1 201 ? 8.390 -6.495 -15.273 1.00 90.56 201 PHE A O 1
ATOM 1573 N N . SER A 1 202 ? 8.712 -4.580 -14.161 1.00 89.88 202 SER A N 1
ATOM 1574 C CA . SER A 1 202 ? 9.496 -3.963 -15.240 1.00 89.88 202 SER A CA 1
ATOM 1575 C C . SER A 1 202 ? 10.808 -4.710 -15.519 1.00 89.88 202 SER A C 1
ATOM 1577 O O . SER A 1 202 ? 11.205 -4.839 -16.678 1.00 89.88 202 SER A O 1
ATOM 1579 N N . MET A 1 203 ? 11.437 -5.284 -14.487 1.00 87.00 203 MET A N 1
ATOM 1580 C CA . MET A 1 203 ? 12.633 -6.120 -14.645 1.00 87.00 203 MET A CA 1
ATOM 1581 C C . MET A 1 203 ? 12.309 -7.413 -15.366 1.00 87.00 203 MET A C 1
ATOM 1583 O O . MET A 1 203 ? 13.070 -7.823 -16.235 1.00 87.00 203 MET A O 1
ATOM 1587 N N . ILE A 1 204 ? 11.170 -8.032 -15.051 1.00 91.25 204 ILE A N 1
ATOM 1588 C CA . ILE A 1 204 ? 10.705 -9.229 -15.755 1.00 91.25 204 ILE A CA 1
ATOM 1589 C C . ILE A 1 204 ? 10.469 -8.907 -17.234 1.00 91.25 204 ILE A C 1
ATOM 1591 O O . ILE A 1 204 ? 10.921 -9.655 -18.103 1.00 91.25 204 ILE A O 1
ATOM 1595 N N . LEU A 1 205 ? 9.812 -7.782 -17.544 1.00 91.38 205 LEU A N 1
ATOM 1596 C CA . LEU A 1 205 ? 9.621 -7.343 -18.931 1.00 91.38 205 LEU A CA 1
ATOM 1597 C C . LEU A 1 205 ? 10.969 -7.200 -19.656 1.00 91.38 205 LEU A C 1
ATOM 1599 O O . LEU A 1 205 ? 11.116 -7.677 -20.782 1.00 91.38 205 LEU A O 1
ATOM 1603 N N . HIS A 1 206 ? 11.951 -6.571 -19.011 1.00 88.56 206 HIS A N 1
ATOM 1604 C CA . HIS A 1 206 ? 13.248 -6.319 -19.622 1.00 88.56 206 HIS A CA 1
ATOM 1605 C C . HIS A 1 206 ? 14.105 -7.587 -19.754 1.00 88.56 206 HIS A C 1
ATOM 1607 O O . HIS A 1 206 ? 14.466 -7.986 -20.862 1.00 88.56 206 HIS A O 1
ATOM 1613 N N . TYR A 1 207 ? 14.406 -8.244 -18.636 1.00 87.12 207 TYR A N 1
ATOM 1614 C CA . TYR A 1 207 ? 15.377 -9.334 -18.574 1.00 87.12 207 TYR A CA 1
ATOM 1615 C C . TYR A 1 207 ? 14.807 -10.690 -18.997 1.00 87.12 207 TYR A C 1
ATOM 1617 O O . TYR A 1 207 ? 15.535 -11.490 -19.581 1.00 87.12 207 TYR A O 1
ATOM 1625 N N . ASN A 1 208 ? 13.526 -10.971 -18.732 1.00 91.19 208 ASN A N 1
ATOM 1626 C CA . ASN A 1 208 ? 12.923 -12.270 -19.052 1.00 91.19 208 ASN A CA 1
ATOM 1627 C C . ASN A 1 208 ? 12.143 -12.259 -20.372 1.00 91.19 208 ASN A C 1
ATOM 1629 O O . ASN A 1 208 ? 12.071 -13.294 -21.032 1.00 91.19 208 ASN A O 1
ATOM 1633 N N . LEU A 1 209 ? 11.556 -11.120 -20.758 1.00 93.06 209 LEU A N 1
ATOM 1634 C CA . LEU A 1 209 ? 10.726 -11.005 -21.966 1.00 93.06 209 LEU A CA 1
ATOM 1635 C C . LEU A 1 209 ? 11.381 -10.202 -23.100 1.00 93.06 209 LEU A C 1
ATOM 1637 O O . LEU A 1 209 ? 10.798 -10.096 -24.178 1.00 93.06 209 LEU A O 1
ATOM 1641 N N . GLY A 1 210 ? 12.590 -9.670 -22.894 1.00 91.88 210 GLY A N 1
ATOM 1642 C CA . GLY A 1 210 ? 13.374 -8.998 -23.936 1.00 91.88 210 GLY A CA 1
ATOM 1643 C C . GLY A 1 210 ? 12.813 -7.645 -24.384 1.00 91.88 210 GLY A C 1
ATOM 1644 O O . GLY A 1 210 ? 13.168 -7.159 -25.459 1.00 91.88 210 GLY A O 1
ATOM 1645 N N . VAL A 1 211 ? 11.928 -7.032 -23.592 1.00 93.25 211 VAL A N 1
ATOM 1646 C CA . VAL A 1 211 ? 11.422 -5.677 -23.849 1.00 93.25 211 VAL A CA 1
ATOM 1647 C C . VAL A 1 211 ? 12.552 -4.674 -23.600 1.00 93.25 211 VAL A C 1
ATOM 1649 O O . VAL A 1 211 ? 13.345 -4.832 -22.672 1.00 93.25 211 VAL A O 1
ATOM 1652 N N . SER A 1 212 ? 12.656 -3.620 -24.411 1.00 91.38 212 SER A N 1
ATOM 1653 C CA . SER A 1 212 ? 13.649 -2.572 -24.156 1.00 91.38 212 SER A CA 1
ATOM 1654 C C . SER A 1 212 ? 13.375 -1.883 -22.811 1.00 91.38 212 SER A C 1
ATOM 1656 O O . SER A 1 212 ? 12.223 -1.655 -22.439 1.00 91.38 212 SER A O 1
ATOM 1658 N N . GLU A 1 213 ? 14.433 -1.534 -22.078 1.00 86.25 213 GLU A N 1
ATOM 1659 C CA . GLU A 1 213 ? 14.339 -0.888 -20.759 1.00 86.25 213 GLU A CA 1
ATOM 1660 C C . GLU A 1 213 ? 13.420 0.356 -20.755 1.00 86.25 213 GLU A C 1
ATOM 1662 O O . GLU A 1 213 ? 12.548 0.441 -19.879 1.00 86.25 213 GLU A O 1
ATOM 1667 N N . PRO A 1 214 ? 13.488 1.278 -21.745 1.00 86.94 214 PRO A N 1
ATOM 1668 C CA . PRO A 1 214 ? 12.592 2.432 -21.767 1.00 86.94 214 PRO A CA 1
ATOM 1669 C C . PRO A 1 214 ? 11.121 2.042 -21.933 1.00 86.94 214 PRO A C 1
ATOM 1671 O O . PRO A 1 214 ? 10.246 2.612 -21.282 1.00 86.94 214 PRO A O 1
ATOM 1674 N N . THR A 1 215 ? 10.834 1.045 -22.776 1.00 90.12 215 THR A N 1
ATOM 1675 C CA . THR A 1 215 ? 9.467 0.577 -23.024 1.00 90.12 215 THR A CA 1
ATOM 1676 C C . THR A 1 215 ? 8.909 -0.182 -21.821 1.00 90.12 215 THR A C 1
ATOM 1678 O O . THR A 1 215 ? 7.751 0.031 -21.461 1.00 90.12 215 THR A O 1
ATOM 1681 N N . ALA A 1 216 ? 9.715 -1.013 -21.156 1.00 89.44 216 ALA A N 1
ATOM 1682 C CA . ALA A 1 216 ? 9.326 -1.694 -19.922 1.00 89.44 216 ALA A CA 1
ATOM 1683 C C . ALA A 1 216 ? 8.984 -0.684 -18.813 1.00 89.44 216 ALA A C 1
ATOM 1685 O O . ALA A 1 216 ? 7.916 -0.763 -18.203 1.00 89.44 216 ALA A O 1
ATOM 1686 N N . THR A 1 217 ? 9.842 0.323 -18.627 1.00 87.75 217 THR A N 1
ATOM 1687 C CA . THR A 1 217 ? 9.651 1.406 -17.650 1.00 87.75 217 THR A CA 1
ATOM 1688 C C . THR A 1 217 ? 8.389 2.219 -17.933 1.00 87.75 217 THR A C 1
ATOM 1690 O O . THR A 1 217 ? 7.589 2.475 -17.031 1.00 87.75 217 THR A O 1
ATOM 1693 N N . LEU A 1 218 ? 8.175 2.609 -19.193 1.00 90.25 218 LEU A N 1
ATOM 1694 C CA . LEU A 1 218 ? 6.985 3.351 -19.602 1.00 90.25 218 LEU A CA 1
ATOM 1695 C C . LEU A 1 218 ? 5.709 2.533 -19.363 1.00 90.25 218 LEU A C 1
ATOM 1697 O O . LEU A 1 218 ? 4.724 3.064 -18.853 1.00 90.25 218 LEU A O 1
ATOM 1701 N N . THR A 1 219 ? 5.742 1.234 -19.671 1.00 92.25 219 THR A N 1
ATOM 1702 C CA . THR A 1 219 ? 4.600 0.322 -19.498 1.00 92.25 219 THR A CA 1
ATOM 1703 C C . THR A 1 219 ? 4.129 0.288 -18.046 1.00 92.25 219 THR A C 1
ATOM 1705 O O . THR A 1 219 ? 2.940 0.468 -17.780 1.00 92.25 219 THR A O 1
ATOM 1708 N N . VAL A 1 220 ? 5.048 0.119 -17.092 1.00 92.50 220 VAL A N 1
ATOM 1709 C CA . VAL A 1 220 ? 4.682 0.045 -15.668 1.00 92.50 220 VAL A CA 1
ATOM 1710 C C . VAL A 1 220 ? 4.259 1.398 -15.093 1.00 92.50 220 VAL A C 1
ATOM 1712 O O . VAL A 1 220 ? 3.393 1.451 -14.223 1.00 92.50 220 VAL A O 1
ATOM 1715 N N . GLN A 1 221 ? 4.787 2.510 -15.615 1.00 91.12 221 GLN A N 1
ATOM 1716 C CA . GLN A 1 221 ? 4.350 3.855 -15.222 1.00 91.12 221 GLN A CA 1
ATOM 1717 C C . GLN A 1 221 ? 2.944 4.175 -15.735 1.00 91.12 221 GLN A C 1
ATOM 1719 O O . GLN A 1 221 ? 2.142 4.769 -15.014 1.00 91.12 221 GLN A O 1
ATOM 1724 N N . VAL A 1 222 ? 2.609 3.741 -16.952 1.00 93.44 222 VAL A N 1
ATOM 1725 C CA . VAL A 1 222 ? 1.238 3.828 -17.469 1.00 93.44 222 VAL A CA 1
ATOM 1726 C C . VAL A 1 222 ? 0.298 2.951 -16.641 1.00 93.44 222 VAL A C 1
ATOM 1728 O O . VAL A 1 222 ? -0.788 3.410 -16.293 1.00 93.44 222 VAL A O 1
ATOM 1731 N N . ALA A 1 223 ? 0.714 1.738 -16.263 1.00 94.25 223 ALA A N 1
ATOM 1732 C CA . ALA A 1 223 ? -0.067 0.883 -15.368 1.00 94.25 223 ALA A CA 1
ATOM 1733 C C . ALA A 1 223 ? -0.337 1.570 -14.016 1.00 94.25 223 ALA A C 1
ATOM 1735 O O . ALA A 1 223 ? -1.495 1.675 -13.617 1.00 94.25 223 ALA A O 1
ATOM 1736 N N . LEU A 1 224 ? 0.690 2.149 -13.379 1.00 93.31 224 LEU A N 1
ATOM 1737 C CA . LEU A 1 224 ? 0.545 2.907 -12.129 1.00 93.31 224 LEU A CA 1
ATOM 1738 C C . LEU A 1 224 ? -0.430 4.087 -12.269 1.00 93.31 224 LEU A C 1
ATOM 1740 O O . LEU A 1 224 ? -1.254 4.331 -11.385 1.00 93.31 224 LEU A O 1
ATOM 1744 N N . LEU A 1 225 ? -0.359 4.824 -13.382 1.00 93.19 225 LEU A N 1
ATOM 1745 C CA . LEU A 1 225 ? -1.289 5.918 -13.662 1.00 93.19 225 LEU A CA 1
ATOM 1746 C C . LEU A 1 225 ? -2.732 5.407 -13.774 1.00 93.19 225 LEU A C 1
ATOM 1748 O O . LEU A 1 225 ? -3.636 5.995 -13.180 1.00 93.19 225 LEU A O 1
ATOM 1752 N N . LEU A 1 226 ? -2.956 4.316 -14.509 1.00 94.81 226 LEU A N 1
ATOM 1753 C CA . LEU A 1 226 ? -4.283 3.720 -14.670 1.00 94.81 226 LEU A CA 1
ATOM 1754 C C . LEU A 1 226 ? -4.840 3.203 -13.340 1.00 94.81 226 LEU A C 1
ATOM 1756 O O . LEU A 1 226 ? -6.003 3.461 -13.031 1.00 94.81 226 LEU A O 1
ATOM 1760 N N . GLU A 1 227 ? -4.018 2.539 -12.529 1.00 92.69 227 GLU A N 1
ATOM 1761 C CA . GLU A 1 227 ? -4.392 2.086 -11.188 1.00 92.69 227 GLU A CA 1
ATOM 1762 C C . GLU A 1 227 ? -4.771 3.259 -10.283 1.00 92.69 227 GLU A C 1
ATOM 1764 O O . GLU A 1 227 ? -5.815 3.224 -9.632 1.00 92.69 227 GLU A O 1
ATOM 1769 N N . MET A 1 228 ? -3.990 4.342 -10.291 1.00 92.19 228 MET A N 1
ATOM 1770 C CA . MET A 1 228 ? -4.302 5.551 -9.527 1.00 92.19 228 MET A CA 1
ATOM 1771 C C . MET A 1 228 ? -5.640 6.169 -9.956 1.00 92.19 228 MET A C 1
ATOM 1773 O O . MET A 1 228 ? -6.449 6.539 -9.102 1.00 92.19 228 MET A O 1
ATOM 1777 N N . LEU A 1 229 ? -5.895 6.273 -11.264 1.00 91.88 229 LEU A N 1
ATOM 1778 C CA . LEU A 1 229 ? -7.164 6.781 -11.794 1.00 91.88 229 LEU A CA 1
ATOM 1779 C C . LEU A 1 229 ? -8.339 5.873 -11.408 1.00 91.88 229 LEU A C 1
ATOM 1781 O O . LEU A 1 229 ? -9.400 6.376 -11.035 1.00 91.88 229 LEU A O 1
ATOM 1785 N N . ALA A 1 230 ? -8.150 4.553 -11.450 1.00 90.94 230 ALA A N 1
ATOM 1786 C CA . ALA A 1 230 ? -9.156 3.581 -11.037 1.00 90.94 230 ALA A CA 1
ATOM 1787 C C . ALA A 1 230 ? -9.464 3.696 -9.537 1.00 90.94 230 ALA A C 1
ATOM 1789 O O . ALA A 1 230 ? -10.634 3.802 -9.166 1.00 90.94 230 ALA A O 1
ATOM 1790 N N . ILE A 1 231 ? -8.435 3.764 -8.684 1.00 87.81 231 ILE A N 1
ATOM 1791 C CA . ILE A 1 231 ? -8.581 3.977 -7.236 1.00 87.81 231 ILE A CA 1
ATOM 1792 C C . ILE A 1 231 ? -9.318 5.288 -6.976 1.00 87.81 231 ILE A C 1
ATOM 1794 O O . ILE A 1 231 ? -10.273 5.305 -6.203 1.00 87.81 231 ILE A O 1
ATOM 1798 N N . PHE A 1 232 ? -8.943 6.372 -7.658 1.00 87.25 232 PHE A N 1
ATOM 1799 C CA . PHE A 1 232 ? -9.627 7.653 -7.520 1.00 87.25 232 PHE A CA 1
ATOM 1800 C C . PHE A 1 232 ? -11.093 7.577 -7.946 1.00 87.25 232 PHE A C 1
ATOM 1802 O O . PHE A 1 232 ? -11.954 8.117 -7.251 1.00 87.25 232 PHE A O 1
ATOM 1809 N N . GLY A 1 233 ? -11.392 6.880 -9.044 1.00 86.06 233 GLY A N 1
ATOM 1810 C CA . GLY A 1 233 ? -12.756 6.628 -9.495 1.00 86.06 233 GLY A CA 1
ATOM 1811 C C . GLY A 1 233 ? -13.575 5.874 -8.447 1.00 86.06 233 GLY A C 1
ATOM 1812 O O . GLY A 1 233 ? -14.648 6.332 -8.058 1.00 86.06 233 GLY A O 1
ATOM 1813 N N . VAL A 1 234 ? -13.053 4.765 -7.922 1.00 84.44 234 VAL A N 1
ATOM 1814 C CA . VAL A 1 234 ? -13.702 3.991 -6.849 1.00 84.44 234 VAL A CA 1
ATOM 1815 C C . VAL A 1 234 ? -13.929 4.861 -5.608 1.00 84.44 234 VAL A C 1
ATOM 1817 O O . VAL A 1 234 ? -15.020 4.877 -5.044 1.00 84.44 234 VAL A O 1
ATOM 1820 N N . ASP A 1 235 ? -12.927 5.634 -5.213 1.00 80.31 235 ASP A N 1
ATOM 1821 C CA . ASP A 1 235 ? -12.946 6.489 -4.030 1.00 80.31 235 ASP A CA 1
ATOM 1822 C C . ASP A 1 235 ? -13.967 7.644 -4.164 1.00 80.31 235 ASP A C 1
ATOM 1824 O O . ASP A 1 235 ? -14.751 7.907 -3.253 1.00 80.31 235 ASP A O 1
ATOM 1828 N N . VAL A 1 236 ? -14.048 8.296 -5.330 1.00 81.38 236 VAL A N 1
ATOM 1829 C CA . VAL A 1 236 ? -15.002 9.395 -5.576 1.00 81.38 236 VAL A CA 1
ATOM 1830 C C . VAL A 1 236 ? -16.430 8.904 -5.818 1.00 81.38 236 VAL A C 1
ATOM 1832 O O . VAL A 1 236 ? -17.375 9.526 -5.323 1.00 81.38 236 VAL A O 1
ATOM 1835 N N . PHE A 1 237 ? -16.610 7.831 -6.592 1.00 79.25 237 PHE A N 1
ATOM 1836 C CA . PHE A 1 237 ? -17.933 7.399 -7.047 1.00 79.25 237 PHE A CA 1
ATOM 1837 C C . PHE A 1 237 ? -18.565 6.335 -6.149 1.00 79.25 237 PHE A C 1
ATOM 1839 O O . PHE A 1 237 ? -19.760 6.424 -5.873 1.00 79.25 237 PHE A O 1
ATOM 1846 N N . LEU A 1 238 ? -17.794 5.350 -5.677 1.00 72.19 238 LEU A N 1
ATOM 1847 C CA . LEU A 1 238 ? -18.322 4.203 -4.927 1.00 72.19 238 LEU A CA 1
ATOM 1848 C C . LEU A 1 238 ? -18.186 4.379 -3.412 1.00 72.19 238 LEU A C 1
ATOM 1850 O O . LEU A 1 238 ? -19.099 4.031 -2.668 1.00 72.19 238 LEU A O 1
ATOM 1854 N N . LEU A 1 239 ? -17.071 4.949 -2.947 1.00 69.94 239 LEU A N 1
ATOM 1855 C CA . LEU A 1 239 ? -16.726 5.044 -1.523 1.00 69.94 239 LEU A CA 1
ATOM 1856 C C . LEU A 1 239 ? -16.838 6.467 -0.958 1.00 69.94 239 LEU A C 1
ATOM 1858 O O . LEU A 1 239 ? -16.317 6.742 0.120 1.00 69.94 239 LEU A O 1
ATOM 1862 N N . LYS A 1 240 ? -17.579 7.358 -1.631 1.00 64.38 240 LYS A N 1
ATOM 1863 C CA . LYS A 1 240 ? -17.685 8.802 -1.335 1.00 64.38 240 LYS A CA 1
ATOM 1864 C C . LYS A 1 240 ? -17.857 9.160 0.151 1.00 64.38 240 LYS A C 1
ATOM 1866 O O . LYS A 1 240 ? -17.369 10.200 0.593 1.00 64.38 240 LYS A O 1
ATOM 1871 N N . HIS A 1 241 ? -18.575 8.338 0.918 1.00 61.53 241 HIS A N 1
ATOM 1872 C CA . HIS A 1 241 ? -18.806 8.554 2.351 1.00 61.53 241 HIS A CA 1
ATOM 1873 C C . HIS A 1 241 ? -17.715 7.929 3.243 1.00 61.53 241 HIS A C 1
ATOM 1875 O O . HIS A 1 241 ? -17.455 8.411 4.344 1.00 61.53 241 HIS A O 1
ATOM 1881 N N . HIS A 1 242 ? -17.056 6.873 2.773 1.00 60.69 242 HIS A N 1
ATOM 1882 C CA . HIS A 1 242 ? -16.169 6.017 3.557 1.00 60.69 242 HIS A CA 1
ATOM 1883 C C . HIS A 1 242 ? -14.707 6.447 3.440 1.00 60.69 242 HIS A C 1
ATOM 1885 O O . HIS A 1 242 ? -14.018 6.520 4.452 1.00 60.69 242 HIS A O 1
ATOM 1891 N N . SER A 1 243 ? -14.238 6.799 2.244 1.00 60.75 243 SER A N 1
ATOM 1892 C CA . SER A 1 243 ? -12.818 7.046 1.942 1.00 60.75 243 SER A CA 1
ATOM 1893 C C . SER A 1 243 ? -12.425 8.524 1.892 1.00 60.75 243 SER A C 1
ATOM 1895 O O . SER A 1 243 ? -11.304 8.851 1.519 1.00 60.75 243 SER A O 1
ATOM 1897 N N . ARG A 1 244 ? -13.296 9.441 2.337 1.00 65.50 244 ARG A N 1
ATOM 1898 C CA . ARG A 1 244 ? -13.065 10.900 2.259 1.00 65.50 244 ARG A CA 1
ATOM 1899 C C . ARG A 1 244 ? -11.731 11.365 2.863 1.00 65.50 244 ARG A C 1
ATOM 1901 O O . ARG A 1 244 ? -11.223 12.406 2.468 1.00 65.50 244 ARG A O 1
ATOM 1908 N N . PHE A 1 245 ? -11.180 10.609 3.810 1.00 65.06 245 PHE A N 1
ATOM 1909 C CA . PHE A 1 245 ? -9.923 10.926 4.491 1.00 65.06 245 PHE A CA 1
ATOM 1910 C C . PHE A 1 245 ? -8.745 10.059 4.043 1.00 65.06 245 PHE A C 1
ATOM 1912 O O . PHE A 1 245 ? -7.675 10.168 4.626 1.00 65.06 245 PHE A O 1
ATOM 1919 N N . PHE A 1 246 ? -8.921 9.207 3.036 1.00 77.19 246 PHE A N 1
ATOM 1920 C CA . PHE A 1 246 ? -7.901 8.299 2.530 1.00 77.19 246 PHE A CA 1
ATOM 1921 C C . PHE A 1 246 ? -7.118 8.966 1.392 1.00 77.19 246 PHE A C 1
ATOM 1923 O O . PHE A 1 246 ? -7.452 8.836 0.218 1.00 77.19 246 PHE A O 1
ATOM 1930 N N . PHE A 1 247 ? -6.090 9.736 1.747 1.00 83.00 247 PHE A N 1
ATOM 1931 C CA . PHE A 1 247 ? -5.296 10.519 0.789 1.00 83.00 247 PHE A CA 1
ATOM 1932 C C . PHE A 1 247 ? -3.834 10.067 0.693 1.00 83.00 247 PHE A C 1
ATOM 1934 O O . PHE A 1 247 ? -3.117 10.491 -0.216 1.00 83.00 247 PHE A O 1
ATOM 1941 N N . ALA A 1 248 ? -3.373 9.217 1.615 1.00 85.31 248 ALA A N 1
ATOM 1942 C CA . ALA A 1 248 ? -1.980 8.787 1.685 1.00 85.31 248 ALA A CA 1
ATOM 1943 C C . ALA A 1 248 ? -1.504 8.023 0.442 1.00 85.31 248 ALA A C 1
ATOM 1945 O O . ALA A 1 248 ? -0.321 8.097 0.124 1.00 85.31 248 ALA A O 1
ATOM 1946 N N . VAL A 1 249 ? -2.410 7.363 -0.291 1.00 89.12 249 VAL A N 1
ATOM 1947 C CA . VAL A 1 249 ? -2.103 6.729 -1.587 1.00 89.12 249 VAL A CA 1
ATOM 1948 C C . VAL A 1 249 ? -1.568 7.766 -2.573 1.00 89.12 249 VAL A C 1
ATOM 1950 O O . VAL A 1 249 ? -0.460 7.629 -3.085 1.00 89.12 249 VAL A O 1
ATOM 1953 N N . TYR A 1 250 ? -2.312 8.855 -2.779 1.00 90.12 250 TYR A N 1
ATOM 1954 C CA . TYR A 1 250 ? -1.920 9.913 -3.711 1.00 90.12 250 TYR A CA 1
ATOM 1955 C C . TYR A 1 250 ? -0.673 10.654 -3.228 1.00 90.12 250 TYR A C 1
ATOM 1957 O O . TYR A 1 250 ? 0.211 10.948 -4.027 1.00 90.12 250 TYR A O 1
ATOM 1965 N N . ALA A 1 251 ? -0.563 10.900 -1.916 1.00 89.88 251 ALA A N 1
ATOM 1966 C CA . ALA A 1 251 ? 0.631 11.509 -1.335 1.00 89.88 251 ALA A CA 1
ATOM 1967 C C . ALA A 1 251 ? 1.877 10.650 -1.592 1.00 89.88 251 ALA A C 1
ATOM 1969 O O . ALA A 1 251 ? 2.927 11.168 -1.966 1.00 89.88 251 ALA A O 1
ATOM 1970 N N . ARG A 1 252 ? 1.763 9.326 -1.433 1.00 90.12 252 ARG A N 1
ATOM 1971 C CA . ARG A 1 252 ? 2.880 8.405 -1.638 1.00 90.12 252 ARG A CA 1
ATOM 1972 C C . ARG A 1 252 ? 3.294 8.322 -3.106 1.00 90.12 252 ARG A C 1
ATOM 1974 O O . ARG A 1 252 ? 4.489 8.402 -3.371 1.00 90.12 252 ARG A O 1
ATOM 1981 N N . ILE A 1 253 ? 2.337 8.227 -4.031 1.00 90.50 253 ILE A N 1
ATOM 1982 C CA . ILE A 1 253 ? 2.606 8.233 -5.482 1.00 90.50 253 ILE A CA 1
ATOM 1983 C C . ILE A 1 253 ? 3.254 9.559 -5.908 1.00 90.50 253 ILE A C 1
ATOM 1985 O O . ILE A 1 253 ? 4.221 9.562 -6.664 1.00 90.50 253 ILE A O 1
ATOM 1989 N N . ALA A 1 254 ? 2.766 10.690 -5.390 1.00 90.06 254 ALA A N 1
ATOM 1990 C CA . ALA A 1 254 ? 3.345 12.003 -5.659 1.00 90.06 254 ALA A CA 1
ATOM 1991 C C . ALA A 1 254 ? 4.796 12.113 -5.166 1.00 90.06 254 ALA A C 1
ATOM 1993 O O . ALA A 1 254 ? 5.651 12.617 -5.892 1.00 90.06 254 ALA A O 1
ATOM 1994 N N . LEU A 1 255 ? 5.083 11.637 -3.949 1.00 87.94 255 LEU A N 1
ATOM 1995 C CA . LEU A 1 255 ? 6.442 11.626 -3.404 1.00 87.94 255 LEU A CA 1
ATOM 1996 C C . LEU A 1 255 ? 7.382 10.771 -4.256 1.00 87.94 255 LEU A C 1
ATOM 1998 O O . LEU A 1 255 ? 8.484 11.213 -4.556 1.00 87.94 255 LEU A O 1
ATOM 2002 N N . ASP A 1 256 ? 6.933 9.591 -4.680 1.00 84.50 256 ASP A N 1
ATOM 2003 C CA . ASP A 1 256 ? 7.727 8.697 -5.521 1.00 84.50 256 ASP A CA 1
ATOM 2004 C C . ASP A 1 256 ? 8.039 9.307 -6.899 1.00 84.50 256 ASP A C 1
ATOM 2006 O O . ASP A 1 256 ? 9.200 9.375 -7.318 1.00 84.50 256 ASP A O 1
ATOM 2010 N N . ALA A 1 257 ? 7.019 9.857 -7.566 1.00 87.00 257 ALA A N 1
ATOM 2011 C CA . ALA A 1 257 ? 7.191 10.536 -8.845 1.00 87.00 257 ALA A CA 1
ATOM 2012 C C . ALA A 1 257 ? 8.139 11.742 -8.725 1.00 87.00 257 ALA A C 1
ATOM 2014 O O . ALA A 1 257 ? 9.007 11.931 -9.578 1.00 87.00 257 ALA A O 1
ATOM 2015 N N . LEU A 1 258 ? 8.029 12.525 -7.645 1.00 87.19 258 LEU A N 1
ATOM 2016 C CA . LEU A 1 258 ? 8.929 13.645 -7.371 1.00 87.19 258 LEU A CA 1
ATOM 2017 C C . LEU A 1 258 ? 10.373 13.182 -7.158 1.00 87.19 258 LEU A C 1
ATOM 2019 O O . LEU A 1 258 ? 11.292 13.768 -7.726 1.00 87.19 258 LEU A O 1
ATOM 2023 N N . SER A 1 259 ? 10.577 12.130 -6.363 1.00 81.75 259 SER A N 1
ATOM 2024 C CA . SER A 1 259 ? 11.898 11.547 -6.125 1.00 81.75 259 SER A CA 1
ATOM 2025 C C . SER A 1 259 ? 12.567 11.115 -7.431 1.00 81.75 259 SER A C 1
ATOM 2027 O O . SER A 1 259 ? 13.737 11.434 -7.650 1.00 81.75 259 SER A O 1
ATOM 2029 N N . CYS A 1 260 ? 11.819 10.474 -8.333 1.00 79.81 260 CYS A N 1
ATOM 2030 C CA . CYS A 1 260 ? 12.322 10.092 -9.652 1.00 79.81 260 CYS A CA 1
ATOM 2031 C C . CYS A 1 260 ? 12.677 11.311 -10.523 1.00 79.81 260 CYS A C 1
ATOM 2033 O O . CYS A 1 260 ? 13.740 11.335 -11.143 1.00 79.81 260 CYS A O 1
ATOM 2035 N N . LEU A 1 261 ? 11.826 12.343 -10.540 1.00 84.94 261 LEU A N 1
ATOM 2036 C CA . LEU A 1 261 ? 12.054 13.567 -11.322 1.00 84.94 261 LEU A CA 1
ATOM 2037 C C . LEU A 1 261 ? 13.281 14.356 -10.849 1.00 84.94 261 LEU A C 1
ATOM 2039 O O . LEU A 1 261 ? 14.016 14.890 -11.675 1.00 84.94 261 LEU A O 1
ATOM 2043 N N . ILE A 1 262 ? 13.528 14.422 -9.537 1.00 83.69 262 ILE A N 1
ATOM 2044 C CA . ILE A 1 262 ? 14.706 15.108 -8.985 1.00 83.69 262 ILE A CA 1
ATOM 2045 C C . ILE A 1 262 ? 15.992 14.408 -9.433 1.00 83.69 262 ILE A C 1
ATOM 2047 O O . ILE A 1 262 ? 16.939 15.073 -9.865 1.00 83.69 262 ILE A O 1
ATOM 2051 N N . LYS A 1 263 ? 16.026 13.070 -9.364 1.00 76.25 263 LYS A N 1
ATOM 2052 C CA . LYS A 1 263 ? 17.210 12.305 -9.764 1.00 76.25 263 LYS A CA 1
ATOM 2053 C C . LYS A 1 263 ? 17.519 12.455 -11.250 1.00 76.25 263 LYS A C 1
ATOM 2055 O O . LYS A 1 263 ? 18.679 12.583 -11.629 1.00 76.25 263 LYS A O 1
ATOM 2060 N N . GLU A 1 264 ? 16.489 12.455 -12.080 1.00 77.06 264 GLU A N 1
ATOM 2061 C CA . GLU A 1 264 ? 16.629 12.523 -13.531 1.00 77.06 264 GLU A CA 1
ATOM 2062 C C . GLU A 1 264 ? 16.380 13.933 -14.082 1.00 77.06 264 GLU A C 1
ATOM 2064 O O . GLU A 1 264 ? 15.956 14.093 -15.226 1.00 77.06 264 GLU A O 1
ATOM 2069 N N . SER A 1 265 ? 16.683 14.961 -13.285 1.00 75.88 265 SER A N 1
ATOM 2070 C CA . SER A 1 265 ? 16.400 16.378 -13.575 1.00 75.88 265 SER A CA 1
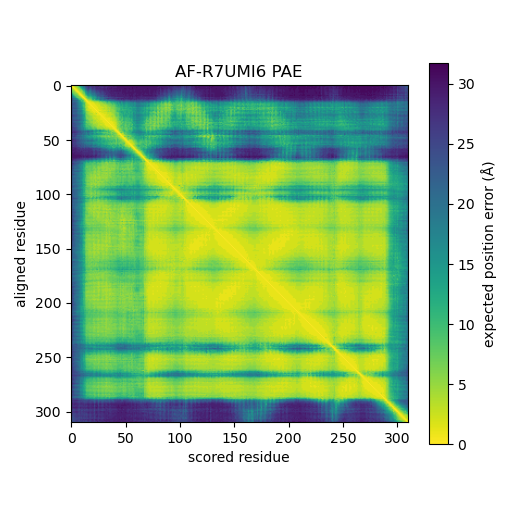ATOM 2071 C C . SER A 1 265 ? 16.978 16.904 -14.894 1.00 75.88 265 SER A C 1
ATOM 2073 O O . SER A 1 265 ? 16.456 17.870 -15.443 1.00 75.88 265 SER A O 1
ATOM 2075 N N . ASN A 1 266 ? 18.020 16.259 -15.426 1.00 74.69 266 ASN A N 1
ATOM 2076 C CA . ASN A 1 266 ? 18.645 16.618 -16.704 1.00 74.69 266 ASN A CA 1
ATOM 2077 C C . ASN A 1 266 ? 18.180 15.748 -17.888 1.00 74.69 266 ASN A C 1
ATOM 2079 O O . ASN A 1 266 ? 18.665 15.928 -19.004 1.00 74.69 266 ASN A O 1
ATOM 2083 N N . SER A 1 267 ? 17.283 14.786 -17.659 1.00 75.12 267 SER A N 1
ATOM 2084 C CA . SER A 1 267 ? 16.758 13.900 -18.697 1.00 75.12 267 SER A CA 1
ATOM 2085 C C . SER A 1 267 ? 15.437 14.432 -19.256 1.00 75.12 267 SER A C 1
ATOM 2087 O O . SER A 1 267 ? 14.536 14.836 -18.517 1.00 75.12 267 SER A O 1
ATOM 2089 N N . PHE A 1 268 ? 15.303 14.399 -20.578 1.00 75.75 268 PHE A N 1
ATOM 2090 C CA . PHE A 1 268 ? 14.075 14.771 -21.271 1.00 75.75 268 PHE A CA 1
ATOM 2091 C C . PHE A 1 268 ? 13.633 13.606 -22.152 1.00 75.75 268 PHE A C 1
ATOM 2093 O O . PHE A 1 268 ? 14.432 13.057 -22.907 1.00 75.75 268 PHE A O 1
ATOM 2100 N N . GLY A 1 269 ? 12.360 13.226 -22.052 1.00 84.62 269 GLY A N 1
ATOM 2101 C CA . GLY A 1 269 ? 11.798 12.117 -22.814 1.00 84.62 269 GLY A CA 1
ATOM 2102 C C . GLY A 1 269 ? 10.412 11.709 -22.326 1.00 84.62 269 GLY A C 1
ATOM 2103 O O . GLY A 1 269 ? 9.845 12.319 -21.417 1.00 84.62 269 GLY A O 1
ATOM 2104 N N . GLU A 1 270 ? 9.875 10.653 -22.930 1.00 86.50 270 GLU A N 1
ATOM 2105 C CA . GLU A 1 270 ? 8.533 10.134 -22.635 1.00 86.50 270 GLU A CA 1
ATOM 2106 C C . GLU A 1 270 ? 8.387 9.702 -21.169 1.00 86.50 270 GLU A C 1
ATOM 2108 O O . GLU A 1 270 ? 7.376 10.007 -20.537 1.00 86.50 270 GLU A O 1
ATOM 2113 N N . ILE A 1 271 ? 9.429 9.084 -20.599 1.00 85.38 271 ILE A N 1
ATOM 2114 C CA . ILE A 1 271 ? 9.482 8.648 -19.192 1.00 85.38 271 ILE A CA 1
ATOM 2115 C C . ILE A 1 271 ? 9.389 9.853 -18.239 1.00 85.38 271 ILE A C 1
ATOM 2117 O O . ILE A 1 271 ? 8.594 9.860 -17.297 1.00 85.38 271 ILE A O 1
ATOM 2121 N N . THR A 1 272 ? 10.141 10.925 -18.500 1.00 87.12 272 THR A N 1
ATOM 2122 C CA . THR A 1 272 ? 10.053 12.167 -17.713 1.00 87.12 272 THR A CA 1
ATOM 2123 C C . THR A 1 272 ? 8.666 12.806 -17.844 1.00 87.12 272 THR A C 1
ATOM 2125 O O . THR A 1 272 ? 8.103 13.298 -16.861 1.00 87.12 272 THR A O 1
ATOM 2128 N N . GLY A 1 273 ? 8.074 12.757 -19.042 1.00 89.00 273 GLY A N 1
ATOM 2129 C CA . GLY A 1 273 ? 6.731 13.269 -19.320 1.00 89.00 273 GLY A CA 1
ATOM 2130 C C . GLY A 1 273 ? 5.629 12.540 -18.545 1.00 89.00 273 GLY A C 1
ATOM 2131 O O . GLY A 1 273 ? 4.807 13.185 -17.883 1.00 89.00 273 GLY A O 1
ATOM 2132 N N . ILE A 1 274 ? 5.625 11.203 -18.557 1.00 90.38 274 ILE A N 1
ATOM 2133 C CA . ILE A 1 274 ? 4.634 10.417 -17.809 1.00 90.38 274 ILE A CA 1
ATOM 2134 C C . ILE A 1 274 ? 4.822 10.581 -16.294 1.00 90.38 274 ILE A C 1
ATOM 2136 O O . ILE A 1 274 ? 3.835 10.747 -15.584 1.00 90.38 274 ILE A O 1
ATOM 2140 N N . ARG A 1 275 ? 6.059 10.665 -15.783 1.00 89.94 275 ARG A N 1
ATOM 2141 C CA . ARG A 1 275 ? 6.329 10.931 -14.356 1.00 89.94 275 ARG A CA 1
ATOM 2142 C C . ARG A 1 275 ? 5.830 12.292 -13.907 1.00 89.94 275 ARG A C 1
ATOM 2144 O O . ARG A 1 275 ? 5.219 12.404 -12.849 1.00 89.94 275 ARG A O 1
ATOM 2151 N N . THR A 1 276 ? 6.043 13.315 -14.730 1.00 90.94 276 THR A N 1
ATOM 2152 C CA . THR A 1 276 ? 5.510 14.661 -14.482 1.00 90.94 276 THR A CA 1
ATOM 2153 C C . THR A 1 276 ? 3.983 14.634 -14.455 1.00 90.94 276 THR A C 1
ATOM 2155 O O . THR A 1 276 ? 3.363 15.228 -13.575 1.00 90.94 276 THR A O 1
ATOM 2158 N N . THR A 1 277 ? 3.369 13.882 -15.369 1.00 93.06 277 THR A N 1
ATOM 2159 C CA . THR A 1 277 ? 1.914 13.695 -15.420 1.00 93.06 277 THR A CA 1
ATOM 2160 C C . THR A 1 277 ? 1.393 13.005 -14.159 1.00 93.06 277 THR A C 1
ATOM 2162 O O . THR A 1 277 ? 0.469 13.514 -13.524 1.00 93.06 277 THR A O 1
ATOM 2165 N N . ILE A 1 278 ? 2.019 11.897 -13.746 1.00 93.50 278 ILE A N 1
ATOM 2166 C CA . ILE A 1 278 ? 1.697 11.184 -12.503 1.00 93.50 278 ILE A CA 1
ATOM 2167 C C . ILE A 1 278 ? 1.829 12.130 -11.308 1.00 93.50 278 ILE A C 1
ATOM 2169 O O . ILE A 1 278 ? 0.897 12.223 -10.515 1.00 93.50 278 ILE A O 1
ATOM 2173 N N . PHE A 1 279 ? 2.929 12.881 -11.204 1.00 93.12 279 PHE A N 1
ATOM 2174 C CA . PHE A 1 279 ? 3.152 13.836 -10.120 1.00 93.12 279 PHE A CA 1
ATOM 2175 C C . PHE A 1 279 ? 2.044 14.893 -10.049 1.00 93.12 279 PHE A C 1
ATOM 2177 O O . PHE A 1 279 ? 1.469 15.104 -8.981 1.00 93.12 279 PHE A O 1
ATOM 2184 N N . ILE A 1 280 ? 1.713 15.545 -11.168 1.00 94.06 280 ILE A N 1
ATOM 2185 C CA . ILE A 1 280 ? 0.692 16.601 -11.207 1.00 94.06 280 ILE A CA 1
ATOM 218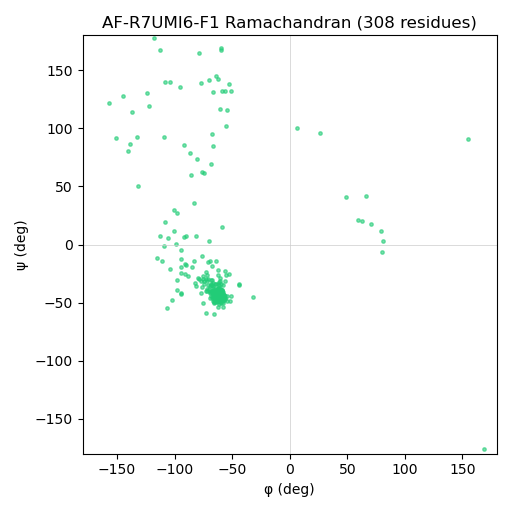6 C C . ILE A 1 280 ? -0.679 16.041 -10.823 1.00 94.06 280 ILE A C 1
ATOM 2188 O O . ILE A 1 280 ? -1.366 16.626 -9.983 1.00 94.06 280 ILE A O 1
ATOM 2192 N N . ILE A 1 281 ? -1.073 14.902 -11.399 1.00 94.00 281 ILE A N 1
ATOM 2193 C CA . ILE A 1 281 ? -2.376 14.287 -11.128 1.00 94.00 281 ILE A CA 1
ATOM 2194 C C . ILE A 1 281 ? -2.451 13.817 -9.673 1.00 94.00 281 ILE A C 1
ATOM 2196 O O . ILE A 1 281 ? -3.414 14.150 -8.983 1.00 94.00 281 ILE A O 1
ATOM 2200 N N . ALA A 1 282 ? -1.432 13.109 -9.180 1.00 92.12 282 ALA A N 1
ATOM 2201 C CA . ALA A 1 282 ? -1.377 12.628 -7.804 1.00 92.12 282 ALA A CA 1
ATOM 2202 C C . ALA A 1 282 ? -1.432 13.787 -6.798 1.00 92.12 282 ALA A C 1
ATOM 2204 O O . ALA A 1 282 ? -2.195 13.724 -5.836 1.00 92.12 282 ALA A O 1
ATOM 2205 N N . ASN A 1 283 ? -0.706 14.886 -7.040 1.00 90.50 283 ASN A N 1
ATOM 2206 C CA . ASN A 1 283 ? -0.800 16.084 -6.201 1.00 90.50 283 ASN A CA 1
ATOM 2207 C C . ASN A 1 283 ? -2.176 16.740 -6.283 1.00 90.50 283 ASN A C 1
ATOM 2209 O O . ASN A 1 283 ? -2.722 17.123 -5.255 1.00 90.50 283 ASN A O 1
ATOM 2213 N N . GLY A 1 284 ? -2.769 16.846 -7.474 1.00 88.75 284 GLY A N 1
ATOM 2214 C CA . GLY A 1 284 ? -4.129 17.360 -7.632 1.00 88.75 284 GLY A CA 1
ATOM 2215 C C . GLY A 1 284 ? -5.144 16.538 -6.830 1.00 88.75 284 GLY A C 1
ATOM 2216 O O . GLY A 1 284 ? -5.960 17.091 -6.092 1.00 88.75 284 GLY A O 1
ATOM 2217 N N . MET A 1 285 ? -5.053 15.209 -6.894 1.00 89.00 285 MET A N 1
ATOM 2218 C CA . MET A 1 285 ? -5.882 14.293 -6.104 1.00 89.00 285 MET A CA 1
ATOM 2219 C C . MET A 1 285 ? -5.617 14.427 -4.601 1.00 89.00 285 MET A C 1
ATOM 2221 O O . MET A 1 285 ? -6.558 14.509 -3.811 1.00 89.00 285 MET A O 1
ATOM 2225 N N . PHE A 1 286 ? -4.348 14.519 -4.200 1.00 85.56 286 PHE A N 1
ATOM 2226 C CA . PHE A 1 286 ? -3.956 14.740 -2.813 1.00 85.56 286 PHE A CA 1
ATOM 2227 C C . PHE A 1 286 ? -4.470 16.076 -2.274 1.00 85.56 286 PHE A C 1
ATOM 2229 O O . PHE A 1 286 ? -4.947 16.108 -1.153 1.00 85.56 286 PHE A O 1
ATOM 2236 N N . VAL A 1 287 ? -4.424 17.167 -3.038 1.00 83.75 287 VAL A N 1
ATOM 2237 C CA . VAL A 1 287 ? -4.907 18.486 -2.593 1.00 83.75 287 VAL A CA 1
ATOM 2238 C C . VAL A 1 287 ? -6.433 18.527 -2.545 1.00 83.75 287 VAL A C 1
ATOM 2240 O O . VAL A 1 287 ? -7.002 19.073 -1.604 1.00 83.75 287 VAL A O 1
ATOM 2243 N N . THR A 1 288 ? -7.110 17.927 -3.527 1.00 81.06 288 THR A N 1
ATOM 2244 C CA . THR A 1 288 ? -8.583 17.900 -3.573 1.00 81.06 288 THR A CA 1
ATOM 2245 C C . THR A 1 288 ? -9.198 17.043 -2.468 1.00 81.06 288 THR A C 1
ATOM 2247 O O . THR A 1 288 ? -10.267 17.387 -1.962 1.00 81.06 288 THR A O 1
ATOM 2250 N N . LYS A 1 289 ? -8.537 15.949 -2.070 1.00 74.75 289 LYS A N 1
ATOM 2251 C CA . LYS A 1 289 ? -8.950 15.104 -0.932 1.00 74.75 289 LYS A CA 1
ATOM 2252 C C . LYS A 1 289 ? -8.281 15.448 0.384 1.00 74.75 289 LYS A C 1
ATOM 2254 O O . LYS A 1 289 ? -8.763 15.046 1.443 1.00 74.75 289 LYS A O 1
ATOM 2259 N N . GLY A 1 290 ? -7.165 16.152 0.313 1.00 61.97 290 GLY A N 1
ATOM 2260 C CA . GLY A 1 290 ? -6.387 16.574 1.453 1.00 61.97 290 GLY A CA 1
ATOM 2261 C C . GLY A 1 290 ? -7.226 17.442 2.378 1.00 61.97 290 GLY A C 1
ATOM 2262 O O . GLY A 1 290 ? -8.328 17.877 2.031 1.00 61.97 290 GLY A O 1
ATOM 2263 N N . PRO A 1 291 ? -6.731 17.684 3.592 1.00 54.28 291 PRO A N 1
ATOM 2264 C CA . PRO A 1 291 ? -7.481 18.408 4.595 1.00 54.28 291 PRO A CA 1
ATOM 2265 C C . PRO A 1 291 ? -7.691 19.881 4.198 1.00 54.28 291 PRO A C 1
ATOM 2267 O O . PRO A 1 291 ? -6.942 20.765 4.607 1.00 54.28 291 PRO A O 1
ATOM 2270 N N . GLY A 1 292 ? -8.732 20.157 3.408 1.00 48.88 292 GLY A N 1
ATOM 2271 C CA . GLY A 1 292 ? -9.317 21.488 3.253 1.00 48.88 292 GLY A CA 1
ATOM 2272 C C . GLY A 1 292 ? -9.824 22.023 4.601 1.00 48.88 292 GLY A C 1
ATOM 2273 O O . GLY A 1 292 ? -9.881 21.264 5.574 1.00 48.88 292 GLY A O 1
ATOM 2274 N N . PRO A 1 293 ? -10.192 23.320 4.697 1.00 40.78 293 PRO A N 1
ATOM 2275 C CA . PRO A 1 293 ? -10.406 23.984 5.975 1.00 40.78 293 PRO A CA 1
ATOM 2276 C C . PRO A 1 293 ? -11.411 23.200 6.815 1.00 40.78 293 PRO A C 1
ATOM 2278 O O . PRO A 1 293 ? -12.583 23.063 6.465 1.00 40.78 293 PRO A O 1
ATOM 2281 N N . TRP A 1 294 ? -10.916 22.696 7.940 1.00 49.31 294 TRP A N 1
ATOM 2282 C CA . TRP A 1 294 ? -11.549 21.833 8.938 1.00 49.31 294 TRP A CA 1
ATOM 2283 C C . TRP A 1 294 ? -12.818 22.415 9.604 1.00 49.31 294 TRP A C 1
ATOM 2285 O O . TRP A 1 294 ? -13.264 21.924 10.638 1.00 49.31 294 TRP A O 1
ATOM 2295 N N . ILE A 1 295 ? -13.403 23.467 9.027 1.00 38.75 295 ILE A N 1
ATOM 2296 C CA . ILE A 1 295 ? -14.464 24.320 9.574 1.00 38.75 295 ILE A CA 1
ATOM 2297 C C . ILE A 1 295 ? -15.864 23.723 9.320 1.00 38.75 295 ILE A C 1
ATOM 2299 O O . ILE A 1 295 ? -16.801 24.018 10.050 1.00 38.75 295 ILE A O 1
ATOM 2303 N N . GLY A 1 296 ? -16.015 22.801 8.360 1.00 40.25 296 GLY A N 1
ATOM 2304 C CA . GLY A 1 296 ? -17.296 22.134 8.065 1.00 40.25 296 GLY A CA 1
ATOM 2305 C C . GLY A 1 296 ? -17.553 20.814 8.809 1.00 40.25 296 GLY A C 1
ATOM 2306 O O . GLY A 1 296 ? -18.520 20.121 8.497 1.00 40.25 296 GLY A O 1
ATOM 2307 N N . PHE A 1 297 ? -16.687 20.425 9.753 1.00 44.56 297 PHE A N 1
ATOM 2308 C CA . PHE A 1 297 ? -16.669 19.081 10.358 1.00 44.56 297 PHE A CA 1
ATOM 2309 C C . PHE A 1 297 ? -17.886 18.742 11.234 1.00 44.56 297 PHE A C 1
ATOM 2311 O O . PHE A 1 297 ? -18.123 17.570 11.509 1.00 44.56 297 PHE A O 1
ATOM 2318 N N . VAL A 1 298 ? -18.646 19.743 11.682 1.00 43.53 298 VAL A N 1
ATOM 2319 C CA . VAL A 1 298 ? -19.774 19.552 12.613 1.00 43.53 298 VAL A CA 1
ATOM 2320 C C . VAL A 1 298 ? -21.112 19.407 11.880 1.00 43.53 298 VAL A C 1
ATOM 2322 O O . VAL A 1 298 ? -22.032 18.782 12.393 1.00 43.53 298 VAL A O 1
ATOM 2325 N N . GLN A 1 299 ? -21.242 19.928 10.658 1.00 38.25 299 GLN A N 1
ATOM 2326 C CA . GLN A 1 299 ? -22.567 20.129 10.057 1.00 38.25 299 GLN A CA 1
ATOM 2327 C C . GLN A 1 299 ? -23.093 18.945 9.232 1.00 38.25 299 GLN A C 1
ATOM 2329 O O . GLN A 1 299 ? -24.297 18.863 9.007 1.00 38.25 299 GLN A O 1
ATOM 2334 N N . TYR A 1 300 ? -22.230 18.011 8.813 1.00 41.97 300 TYR A N 1
ATOM 2335 C CA . TYR A 1 300 ? -22.612 16.942 7.875 1.00 41.97 300 TYR A CA 1
ATOM 2336 C C . TYR A 1 300 ? -22.665 15.522 8.457 1.00 41.97 300 TYR A C 1
ATOM 2338 O O . TYR A 1 300 ? -23.256 14.661 7.813 1.00 41.97 300 TYR A O 1
ATOM 2346 N N . GLU A 1 301 ? -22.116 15.252 9.650 1.00 45.03 301 GLU A N 1
ATOM 2347 C CA . GLU A 1 301 ? -22.275 13.930 10.299 1.00 45.03 301 GLU A CA 1
ATOM 2348 C C . GLU A 1 301 ? -23.510 13.864 11.231 1.00 45.03 301 GLU A C 1
ATOM 2350 O O . GLU A 1 301 ? -24.007 12.779 11.520 1.00 45.03 301 GLU A O 1
ATOM 2355 N N . LEU A 1 302 ? -24.082 15.010 11.624 1.00 42.47 302 LEU A N 1
ATOM 2356 C CA . LEU A 1 302 ? -25.313 15.089 12.429 1.00 42.47 302 LEU A CA 1
ATOM 2357 C C . LEU A 1 302 ? -26.621 14.689 11.705 1.00 42.47 302 LEU A C 1
ATOM 2359 O O . LEU A 1 302 ? -27.472 14.087 12.361 1.00 42.47 302 LEU A O 1
ATOM 2363 N N . PRO A 1 303 ? -26.838 14.947 10.397 1.00 42.66 303 PRO A N 1
ATOM 2364 C CA . PRO A 1 303 ? -28.133 14.646 9.783 1.00 42.66 303 PRO A CA 1
ATOM 2365 C C . PRO A 1 303 ? -28.437 13.143 9.699 1.00 42.66 303 PRO A C 1
ATOM 2367 O O . PRO A 1 303 ? -29.585 12.743 9.853 1.00 42.66 303 PRO A O 1
ATOM 2370 N N . LEU A 1 304 ? -27.437 12.280 9.487 1.00 43.50 304 LEU A N 1
ATOM 2371 C CA . LEU A 1 304 ? -27.683 10.849 9.249 1.00 43.50 304 LEU A CA 1
ATOM 2372 C C . LEU A 1 304 ? -27.954 10.042 10.526 1.00 43.50 304 LEU A C 1
ATOM 2374 O O . LEU A 1 304 ? -28.697 9.063 10.470 1.00 43.50 304 LEU A O 1
ATOM 2378 N N . ALA A 1 305 ? -27.414 10.458 11.675 1.00 44.97 305 ALA A N 1
ATOM 2379 C CA . ALA A 1 305 ? -27.745 9.839 12.961 1.00 44.97 305 ALA A CA 1
ATOM 2380 C C . ALA A 1 305 ? -29.203 10.126 13.373 1.00 44.97 305 ALA A C 1
ATOM 2382 O O . ALA A 1 305 ? -29.884 9.254 13.913 1.00 44.97 305 ALA A O 1
ATOM 2383 N N . VAL A 1 306 ? -29.709 11.319 13.041 1.00 43.47 306 VAL A N 1
ATOM 2384 C CA . VAL A 1 306 ? -31.098 11.723 13.311 1.00 43.47 306 VAL A CA 1
ATOM 2385 C C . VAL A 1 306 ? -32.088 11.040 12.354 1.00 43.47 306 VAL A C 1
ATOM 2387 O O . VAL A 1 306 ? -33.174 10.658 12.772 1.00 43.47 306 VAL A O 1
ATOM 2390 N N . TYR A 1 307 ? -31.711 10.782 11.097 1.00 39.91 307 TYR A N 1
ATOM 2391 C CA . TYR A 1 307 ? -32.602 10.117 10.130 1.00 39.91 307 TYR A CA 1
ATOM 2392 C C . TYR A 1 307 ? -32.761 8.597 10.316 1.00 39.91 307 TYR A C 1
ATOM 2394 O O . TYR A 1 307 ? -33.614 8.006 9.664 1.00 39.91 307 TYR A O 1
ATOM 2402 N N . ARG A 1 308 ? -31.968 7.944 11.180 1.00 39.19 308 ARG A N 1
ATOM 2403 C CA . ARG A 1 308 ? -32.183 6.529 11.561 1.00 39.19 308 ARG A CA 1
ATOM 2404 C C . ARG A 1 308 ? -32.993 6.343 12.843 1.00 39.19 308 ARG A C 1
ATOM 2406 O O . ARG A 1 308 ? -33.261 5.205 13.219 1.00 39.19 308 ARG A O 1
ATOM 2413 N N . THR A 1 309 ? -33.339 7.432 13.523 1.00 41.47 309 THR A N 1
ATOM 2414 C CA . THR A 1 309 ? -34.111 7.420 14.777 1.00 41.47 309 THR A CA 1
ATOM 2415 C C . THR A 1 309 ? -35.514 8.024 14.629 1.00 41.47 309 THR A C 1
ATOM 2417 O O . THR A 1 309 ? -36.232 8.129 15.621 1.00 41.47 309 THR A O 1
ATOM 2420 N N . LEU A 1 310 ? -35.922 8.339 13.394 1.00 36.81 310 LEU A N 1
ATOM 2421 C CA . LEU A 1 310 ? -37.296 8.636 12.973 1.00 36.81 310 LEU A CA 1
ATOM 2422 C C . LEU A 1 310 ? -37.770 7.553 11.999 1.00 36.81 310 LEU A C 1
ATOM 2424 O O . LEU A 1 310 ? -38.973 7.220 12.052 1.00 36.81 310 LEU A O 1
#

Foldseek 3Di:
DDDDDPDPPVPPPDQVRQLVLLVVLLVLLVVLLVVVVCQQVCVCVVLFPDRLQVLVVVLPDPLAFDDRPVVLSVVLSVLQVLVSVVSVVQSVDDDPRGGNCVVQVLVGSLLSVLLSLLSVLVVVLSRCSSVVVLVSSLVSLLSSLVSLVVSLVSSLVSCVVCVLVCVVVVVVVVSCSCLQRVNQSSLLVSLVSNSVSLSSQLVCCVVVVVDDSVVSSLVSLVVNVVVVVVVLCCCVPPVVPRCLSHLNNLVNQLVRLVSSCVVCVVDDDPSVVSSVVSNVVSVVSNVVSPDDPCVCVPPPVPPVSVVVVD

pLDDT: mean 76.56, std 17.42, range [28.08, 97.25]

Secondary structure (DSSP, 8-state):
--------------HHHHHHHHHHHHHHHHHHHHHHHHHHTTTTTTT-SS-HHHHHHHT--TTS--S-HHHHHHHHHHHHHHHHHHHHHHTT-EETTEEHHHHS-SS-HHHHHHHHHHHHHHHHHHHHHHTT-HHHHHHHHHHHHHHHHHHHHHHHHHHHHHHHHHHHTT-HHHHHHIIIIIIHHHHHHHHHHHHHHHHHHHHIIIIIT---HHHHHHHHHHHHHHHHHHHHHIIIIISTTTSTT--HHHHHHHHHHHHHHHHTTT--SHHHHHHHHHHHHHHHHHHHHS---GGGTTTTTHHHHHHT--

Nearest PDB structures (foldseek):
  3spr-assembly1_A-2  TM=2.018E-01  e=4.257E+00  Homo sapiens